Protein AF-A0AA40CW13-F1 (afdb_monomer_lite)

Organism: NCBI:txid869390

Secondary structure (DSSP, 8-state):
-BBTPPEEE--PPEEETTEEE----TT-EEEEEEEE--SS--TT---EEEEEEESSSSEE--TTS-S-EE--EEE-B-TTSBSEEEEEEEEEEESB-SS---EEEEEEEEEBS-BSSSTTGGGSPBPP--SSSTTSSPPPTTB-SEEE-SS--S-EEE--TT--EEE-TTSS------------PPP--------------------------------------------PPPP---PPPP-----------PPP----------SGGG--GGGTT-EEEETTTEEEEEETTEE--EEPPTTEEEETTEEEE-TTHHHHHHHHHHHHTT----PPPP-------

Sequence (345 aa):
MTVGEDQPLVFYPQVDEDGFKEPAVHGGGTCQLSITLDVPPTSQSTFKVIKTMEGGCPGTGDAEGHNVYIKNFTYQIPEVVPDGKSVLVWTWFPVYSNAPEMYMNCAPIEVSGGAQDTTAFDKLPDMLVANYDESSCNRTYPGGKILEVPNPGDVVEINTGDFVLEAATECGQMASGGAATVGLASAESSTSQPLVTSTPVVVAGEPVAAGGGFIETAATLSEAVAEASSTTFATTTVAPPQSSGNAVAAANQASTPANATPTNGSDNSQCTGSNNGQLVCNGTTH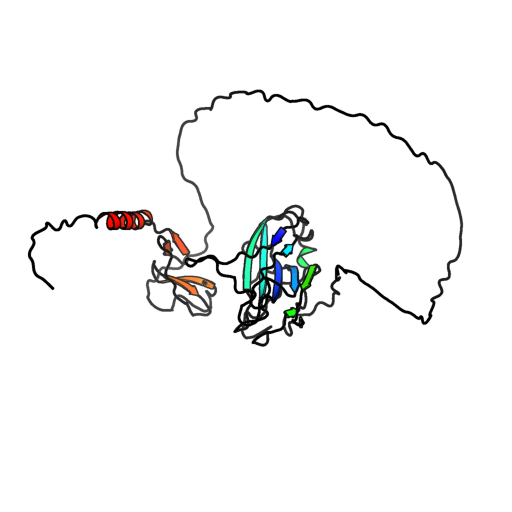FGICNWGKVVWQSVADGTICENGTIKAANNARAVAEVKVKRAHGHAHRRLSPVGRQFYA

Foldseek 3Di:
DEAPDKDKDFDDFDQDPVGTDQDQCQQPAKKFKWKWADVVDDPPTWTFTQAIEFGQVQHGDDNVRPPTDGDMDIGGDHQLDDFFKIKIKMKGFHQFDPAQDIDMDIDIDGYDNHDNDNPSVVPGDTDFDASPDPPFQGDDPRGQAHEDELRRGQHYHYDGDPHHYDYSPRGDDRDPDDHDDPDDDDDDDDDDDDDDDDDDDDDDDDDDDDDDDDDDDDDDDDDDDDDDDDDDDDDDDDDDDDDDDDDDDDDDDDDDDDDDDDDDDPDLVVAAQVQAQFWDFPFFFWIFGRHHSDTDIDGQDQQWTDDPRDIDGDPCSVVVVVVVVVVVVPPDDDDDDDDDDDDDD

pLDDT: mean 70.47, std 26.29, range [27.67, 98.75]

Radius of gyration: 32.98 Å; chains: 1; bounding box: 125×66×83 Å

Structure (mmCIF, N/CA/C/O backbone):
data_AF-A0AA40CW13-F1
#
_entry.id   AF-A0AA40CW13-F1
#
loop_
_atom_site.group_PDB
_atom_site.id
_atom_site.type_symbol
_atom_site.label_atom_id
_atom_site.label_alt_id
_atom_site.label_comp_id
_atom_site.label_asym_id
_atom_site.label_entity_id
_atom_site.label_seq_id
_atom_site.pdbx_PDB_ins_code
_atom_site.Cartn_x
_atom_site.Cartn_y
_atom_site.Cartn_z
_atom_site.occupancy
_atom_site.B_iso_or_equiv
_atom_site.auth_seq_id
_atom_site.auth_comp_id
_atom_site.auth_asym_id
_atom_site.auth_atom_id
_atom_site.pdbx_PDB_model_num
ATOM 1 N N . MET A 1 1 ? -8.427 11.934 9.857 1.00 93.94 1 MET A N 1
ATOM 2 C CA . MET A 1 1 ? -8.855 11.725 8.464 1.00 93.94 1 MET A CA 1
ATOM 3 C C . MET A 1 1 ? -10.351 11.507 8.490 1.00 93.94 1 MET A C 1
ATOM 5 O O . MET A 1 1 ? -10.803 10.612 9.197 1.00 93.94 1 MET A O 1
ATOM 9 N N . THR A 1 2 ? -11.104 12.354 7.795 1.00 97.31 2 THR A N 1
ATOM 10 C CA . THR A 1 2 ? -12.566 12.255 7.742 1.00 97.31 2 THR A CA 1
ATOM 11 C C . THR A 1 2 ? -12.970 11.234 6.688 1.00 97.31 2 THR A C 1
ATOM 13 O O . THR A 1 2 ? -12.400 11.204 5.597 1.00 97.31 2 THR A O 1
ATOM 16 N N . VAL A 1 3 ? -13.948 10.392 7.006 1.00 97.81 3 VAL A N 1
ATOM 17 C CA . VAL A 1 3 ? -14.541 9.467 6.036 1.00 97.81 3 VAL A CA 1
ATOM 18 C C . VAL A 1 3 ? -15.134 10.226 4.847 1.00 97.81 3 VAL A C 1
ATOM 20 O O . VAL A 1 3 ? -15.755 11.274 5.018 1.00 97.81 3 VAL A O 1
ATOM 23 N N . GLY A 1 4 ? -14.915 9.698 3.640 1.00 95.50 4 GLY A N 1
ATOM 24 C CA . GLY A 1 4 ? -15.412 10.274 2.383 1.00 95.50 4 GLY A CA 1
ATOM 25 C C . GLY A 1 4 ? -14.705 11.553 1.912 1.00 95.50 4 GLY A C 1
ATOM 26 O O . GLY A 1 4 ? -15.016 12.061 0.837 1.00 95.50 4 GLY A O 1
ATOM 27 N N . GLU A 1 5 ? -13.752 12.088 2.679 1.00 97.69 5 GLU A N 1
ATOM 28 C CA . GLU A 1 5 ? -12.973 13.262 2.283 1.00 97.69 5 GLU A CA 1
ATOM 29 C C . GLU A 1 5 ? -11.767 12.853 1.430 1.00 97.69 5 GLU A C 1
ATOM 31 O O . GLU A 1 5 ? -10.985 11.985 1.831 1.00 97.69 5 GLU A O 1
ATOM 36 N N . ASP A 1 6 ? -11.577 13.513 0.284 1.00 97.38 6 ASP A N 1
ATOM 37 C CA . ASP A 1 6 ? -10.417 13.289 -0.581 1.00 97.38 6 ASP A CA 1
ATOM 38 C C . ASP A 1 6 ? -9.111 13.637 0.141 1.00 97.38 6 ASP A C 1
ATOM 40 O O . ASP A 1 6 ? -8.839 14.786 0.489 1.00 97.38 6 ASP A O 1
ATOM 44 N N . GLN A 1 7 ? -8.271 12.624 0.328 1.00 96.75 7 GLN A N 1
ATOM 45 C CA . GLN A 1 7 ? -6.928 12.742 0.868 1.00 96.75 7 GLN A CA 1
ATOM 46 C C . GLN A 1 7 ? -5.902 12.670 -0.270 1.00 96.75 7 GLN A C 1
ATOM 48 O O . GLN A 1 7 ? -5.994 11.793 -1.137 1.00 96.75 7 GLN A O 1
ATOM 53 N N . PRO A 1 8 ? -4.890 13.552 -0.280 1.00 95.75 8 PRO A N 1
ATOM 54 C CA . PRO A 1 8 ? -3.817 13.477 -1.256 1.00 95.75 8 PRO A CA 1
ATOM 55 C C . PRO A 1 8 ? -2.814 12.376 -0.872 1.00 95.75 8 PRO A C 1
ATOM 57 O O . PRO A 1 8 ? -2.351 12.300 0.266 1.00 95.75 8 PRO A O 1
ATOM 60 N N . LEU A 1 9 ? -2.432 11.545 -1.842 1.00 94.31 9 LEU A N 1
ATOM 61 C CA . LEU A 1 9 ? -1.280 10.648 -1.776 1.00 94.31 9 LEU A CA 1
ATOM 62 C C . LEU A 1 9 ? -0.194 11.221 -2.690 1.00 94.31 9 LEU A C 1
ATOM 64 O O . LEU A 1 9 ? -0.277 11.135 -3.917 1.00 94.31 9 LEU A O 1
ATOM 68 N N . VAL A 1 10 ? 0.791 11.863 -2.067 1.00 91.00 10 VAL A N 1
ATOM 69 C CA . VAL A 1 10 ? 1.853 12.614 -2.744 1.00 91.00 10 VAL A CA 1
ATOM 70 C C . VAL A 1 10 ? 3.181 11.926 -2.500 1.00 91.00 10 VAL A C 1
ATOM 72 O O . VAL A 1 10 ? 3.520 11.602 -1.362 1.00 91.00 10 VAL A O 1
ATOM 75 N N . PHE A 1 11 ? 3.950 11.758 -3.569 1.00 87.31 11 PHE A N 1
ATOM 76 C CA . PHE A 1 11 ? 5.303 11.228 -3.508 1.00 87.31 11 PHE A CA 1
ATOM 77 C C . PHE A 1 11 ? 6.285 12.376 -3.723 1.00 87.31 11 PHE A C 1
ATOM 79 O O . PHE A 1 11 ? 6.261 13.056 -4.749 1.00 87.31 11 PHE A O 1
ATOM 86 N N . TYR A 1 12 ? 7.121 12.634 -2.721 1.00 79.44 12 TYR A N 1
ATOM 87 C CA . TYR A 1 12 ? 8.093 13.718 -2.780 1.00 79.44 12 TYR A CA 1
ATOM 88 C C . TYR A 1 12 ? 9.400 13.243 -3.425 1.00 79.44 12 TYR A C 1
ATOM 90 O O . TYR A 1 12 ? 9.818 12.106 -3.187 1.00 79.44 12 TYR A O 1
ATOM 98 N N . PRO A 1 13 ? 10.076 14.102 -4.208 1.00 72.06 13 PRO A N 1
ATOM 99 C CA . PRO A 1 13 ? 11.432 13.821 -4.655 1.00 72.06 13 PRO A CA 1
ATOM 100 C C . PRO A 1 13 ? 12.369 13.702 -3.450 1.00 72.06 13 PRO A C 1
ATOM 102 O O . PRO A 1 13 ? 12.173 14.363 -2.424 1.00 72.06 13 PRO A O 1
ATOM 105 N N . GLN A 1 14 ? 13.396 12.865 -3.577 1.00 68.31 14 GLN A N 1
ATOM 106 C CA . GLN A 1 14 ? 14.407 12.749 -2.534 1.00 68.31 14 GLN A CA 1
ATOM 107 C C . GLN A 1 14 ? 15.311 13.985 -2.573 1.00 68.31 14 GLN A C 1
ATOM 109 O O . GLN A 1 14 ? 15.676 14.462 -3.647 1.00 68.31 14 GLN A O 1
ATOM 114 N N . VAL A 1 15 ? 15.654 14.523 -1.404 1.00 69.75 15 VAL A N 1
ATOM 115 C CA . VAL A 1 15 ? 16.606 15.633 -1.270 1.00 69.75 15 VAL A CA 1
ATOM 116 C C . VAL A 1 15 ? 17.800 15.120 -0.485 1.00 69.75 15 VAL A C 1
ATOM 118 O O . VAL A 1 15 ? 17.633 14.671 0.649 1.00 69.75 15 VAL A O 1
ATOM 121 N N . ASP A 1 16 ? 18.987 15.185 -1.076 1.00 72.12 16 ASP A N 1
ATOM 122 C CA . ASP A 1 16 ? 20.246 14.889 -0.397 1.00 72.12 16 ASP A CA 1
ATOM 123 C C . ASP A 1 16 ? 21.210 16.085 -0.450 1.00 72.12 16 ASP A C 1
ATOM 125 O O . ASP A 1 16 ? 20.840 17.183 -0.876 1.00 72.12 16 ASP A O 1
ATOM 129 N N . GLU A 1 17 ? 22.433 15.903 0.059 1.00 78.50 17 GLU A N 1
ATOM 130 C CA . GLU A 1 17 ? 23.449 16.965 0.109 1.00 78.50 17 GLU A CA 1
ATOM 131 C C . GLU A 1 17 ? 23.819 17.505 -1.287 1.00 78.50 17 GLU A C 1
ATOM 133 O O . GLU A 1 17 ? 24.284 18.642 -1.389 1.00 78.50 17 GLU A O 1
ATOM 138 N N . ASP A 1 18 ? 23.552 16.734 -2.349 1.00 80.44 18 ASP A N 1
ATOM 139 C CA . ASP A 1 18 ? 23.819 17.094 -3.742 1.00 80.44 18 ASP A CA 1
ATOM 140 C C . ASP A 1 18 ? 22.599 17.736 -4.442 1.00 80.44 18 ASP A C 1
ATOM 142 O O . ASP A 1 18 ? 22.718 18.219 -5.572 1.00 80.44 18 ASP A O 1
ATOM 146 N N . GLY A 1 19 ? 21.435 17.794 -3.781 1.00 75.75 19 GLY A N 1
ATOM 147 C CA . GLY A 1 19 ? 20.223 18.464 -4.262 1.00 75.75 19 GLY A CA 1
ATOM 148 C C . GLY A 1 19 ? 19.015 17.539 -4.434 1.00 75.75 19 GLY A C 1
ATOM 149 O O . GLY A 1 19 ? 18.872 16.522 -3.760 1.00 75.75 19 GLY A O 1
ATOM 150 N N . PHE A 1 20 ? 18.084 17.932 -5.311 1.00 70.56 20 PHE A N 1
ATOM 151 C CA . PHE A 1 20 ? 16.921 17.108 -5.648 1.00 70.56 20 PHE A CA 1
ATOM 152 C C . PHE A 1 20 ? 17.352 15.939 -6.533 1.00 70.56 20 PHE A C 1
ATOM 154 O O . PHE A 1 20 ? 17.865 16.153 -7.632 1.00 70.56 20 PHE A O 1
ATOM 161 N N . LYS A 1 21 ? 17.080 14.715 -6.084 1.00 71.62 21 LYS A N 1
ATOM 162 C CA . LYS A 1 21 ? 17.153 13.513 -6.908 1.00 71.62 21 LYS A CA 1
ATOM 163 C C . LYS A 1 21 ? 15.750 13.066 -7.282 1.00 71.62 21 LYS A C 1
ATOM 165 O O . LYS A 1 21 ? 14.853 12.983 -6.435 1.00 71.62 21 LYS A O 1
ATOM 170 N N . GLU A 1 22 ? 15.570 12.783 -8.569 1.00 69.81 22 GLU A N 1
ATOM 171 C CA . GLU A 1 22 ? 14.373 12.098 -9.043 1.00 69.81 22 GLU A CA 1
ATOM 172 C C . GLU A 1 22 ? 14.271 10.759 -8.301 1.00 69.81 22 GLU A C 1
ATOM 174 O O . GLU A 1 22 ? 15.267 10.035 -8.201 1.00 69.81 22 GLU A O 1
ATOM 179 N N . PRO A 1 23 ? 13.116 10.442 -7.696 1.00 79.69 23 PRO A N 1
ATOM 180 C CA . PRO A 1 23 ? 12.984 9.196 -6.968 1.00 79.69 23 PRO A CA 1
ATOM 181 C C . PRO A 1 23 ? 12.982 8.036 -7.970 1.00 79.69 23 PRO A C 1
ATOM 183 O O . PRO A 1 23 ? 12.441 8.142 -9.071 1.00 79.69 23 PRO A O 1
ATOM 186 N N . ALA A 1 24 ? 13.566 6.905 -7.582 1.00 87.00 24 ALA A N 1
ATOM 187 C CA . ALA A 1 24 ? 13.513 5.699 -8.395 1.00 87.00 24 ALA A CA 1
ATOM 188 C C . ALA A 1 24 ? 12.081 5.147 -8.379 1.00 87.00 24 ALA A C 1
ATOM 190 O O . ALA A 1 24 ? 11.639 4.569 -7.389 1.00 87.00 24 ALA A O 1
ATOM 191 N N . VAL A 1 25 ? 11.339 5.356 -9.469 1.00 91.94 25 VAL A N 1
ATOM 192 C CA . VAL A 1 25 ? 9.953 4.873 -9.603 1.00 91.94 25 VAL A CA 1
ATOM 193 C C . VAL A 1 25 ? 9.854 3.489 -10.219 1.00 91.94 25 VAL A C 1
ATOM 195 O O . VAL A 1 25 ? 8.752 2.969 -10.289 1.00 91.94 25 VAL A O 1
ATOM 198 N N . HIS A 1 26 ? 10.958 2.894 -10.680 1.00 92.75 26 HIS A N 1
ATOM 199 C CA . HIS A 1 26 ? 11.007 1.489 -11.101 1.00 92.75 26 HIS A CA 1
ATOM 200 C C . HIS A 1 26 ? 9.923 1.080 -12.126 1.00 92.75 26 HIS A C 1
ATOM 202 O O . HIS A 1 26 ? 9.326 0.005 -12.039 1.00 92.75 26 HIS A O 1
ATOM 208 N N . GLY A 1 27 ? 9.645 1.952 -13.103 1.00 92.56 27 GLY A N 1
ATOM 209 C CA . GLY A 1 27 ? 8.579 1.749 -14.096 1.00 92.56 27 GLY A CA 1
ATOM 210 C C . GLY A 1 27 ? 7.155 1.897 -13.551 1.00 92.56 27 GLY A C 1
ATOM 211 O O . GLY A 1 27 ? 6.189 1.589 -14.244 1.00 92.56 27 GLY A O 1
ATOM 212 N N . GLY A 1 28 ? 7.015 2.369 -12.316 1.00 94.38 28 GLY A N 1
ATOM 213 C CA . GLY A 1 28 ? 5.776 2.366 -11.558 1.00 94.38 28 GLY A CA 1
ATOM 214 C C . GLY A 1 28 ? 5.508 0.998 -10.961 1.00 94.38 28 GLY A C 1
ATOM 215 O O . GLY A 1 28 ? 6.391 0.366 -10.383 1.00 94.38 28 GLY A O 1
ATOM 216 N N . GLY A 1 29 ? 4.274 0.533 -11.111 1.00 94.62 29 GLY A N 1
ATOM 217 C CA . GLY A 1 29 ? 3.838 -0.766 -10.626 1.00 94.62 29 GLY A CA 1
ATOM 218 C C . GLY A 1 29 ? 2.524 -0.669 -9.889 1.00 94.62 29 GLY A C 1
ATOM 219 O O . GLY A 1 29 ? 1.706 0.214 -10.163 1.00 94.62 29 GLY A O 1
ATOM 220 N N . THR A 1 30 ? 2.329 -1.607 -8.976 1.00 95.88 30 THR A N 1
ATOM 221 C CA . THR A 1 30 ? 1.072 -1.765 -8.258 1.00 95.88 30 THR A CA 1
ATOM 222 C C . THR A 1 30 ? 1.227 -1.295 -6.831 1.00 95.88 30 THR A C 1
ATOM 224 O O . THR A 1 30 ? 2.147 -1.727 -6.142 1.00 95.88 30 THR A O 1
ATOM 227 N N . CYS A 1 31 ? 0.319 -0.443 -6.373 1.00 98.00 31 CYS A N 1
ATOM 228 C CA . CYS A 1 31 ? 0.257 -0.025 -4.982 1.00 98.00 31 CYS A CA 1
ATOM 229 C C . CYS A 1 31 ? -1.059 -0.457 -4.341 1.00 98.00 31 CYS A C 1
ATOM 231 O O . CYS A 1 31 ? -2.104 -0.422 -4.992 1.00 98.00 31 CYS A O 1
ATOM 233 N N . GLN A 1 32 ? -1.029 -0.765 -3.046 1.00 98.19 32 GLN A N 1
ATOM 234 C CA . GLN A 1 32 ? -2.242 -0.877 -2.239 1.00 98.19 32 GLN A CA 1
ATOM 235 C C . GLN A 1 32 ? -2.204 0.109 -1.080 1.00 98.19 32 GLN A C 1
ATOM 237 O O . GLN A 1 32 ? -1.171 0.313 -0.442 1.00 98.19 32 GLN A O 1
ATOM 242 N N . LEU A 1 33 ? -3.359 0.706 -0.806 1.00 98.75 33 LEU A N 1
ATOM 243 C CA . LEU A 1 33 ? -3.641 1.363 0.456 1.00 98.75 33 LEU A CA 1
ATOM 244 C C . LEU A 1 33 ? -4.489 0.422 1.296 1.00 98.75 33 LEU A C 1
ATOM 246 O O . LEU A 1 33 ? -5.549 -0.026 0.853 1.00 98.75 33 LEU A O 1
ATOM 250 N N . SER A 1 34 ? -4.020 0.150 2.506 1.00 98.75 34 SER A N 1
ATOM 251 C CA . SER A 1 34 ? -4.683 -0.737 3.456 1.00 98.75 34 SER A CA 1
ATOM 252 C C . SER A 1 34 ? -4.752 -0.103 4.838 1.00 98.75 34 SER A C 1
ATOM 254 O O . SER A 1 34 ? -3.973 0.790 5.158 1.00 98.75 34 SER A O 1
ATOM 256 N N . ILE A 1 35 ? -5.671 -0.570 5.676 1.00 98.75 35 ILE A N 1
ATOM 257 C CA . ILE A 1 35 ? -5.808 -0.126 7.064 1.00 98.75 35 ILE A CA 1
ATOM 258 C C . ILE A 1 35 ? -5.697 -1.322 8.000 1.00 98.75 35 ILE A C 1
ATOM 260 O O . ILE A 1 35 ? -6.219 -2.396 7.714 1.00 98.75 35 ILE A O 1
ATOM 264 N N . THR A 1 36 ? -5.057 -1.129 9.147 1.00 98.62 36 THR A N 1
ATOM 265 C CA . THR A 1 36 ? -5.192 -2.032 10.293 1.00 98.62 36 THR A CA 1
ATOM 266 C C . THR A 1 36 ? -5.677 -1.270 11.518 1.00 98.62 36 THR A C 1
ATOM 268 O O . THR A 1 36 ? -5.339 -0.099 11.714 1.00 98.62 36 THR A O 1
ATOM 271 N N . LEU A 1 37 ? -6.494 -1.937 12.333 1.00 98.25 37 LEU A N 1
ATOM 272 C CA . LEU A 1 37 ? -6.980 -1.409 13.610 1.00 98.25 37 LEU A CA 1
ATOM 273 C C . LEU A 1 37 ? -6.006 -1.706 14.760 1.00 98.25 37 LEU A C 1
ATOM 275 O O . LEU A 1 37 ? -6.174 -1.180 15.859 1.00 98.25 37 LEU A O 1
ATOM 279 N N . ASP A 1 38 ? -4.966 -2.507 14.509 1.00 97.25 38 ASP A N 1
ATOM 280 C CA . ASP A 1 38 ? -3.921 -2.785 15.485 1.00 97.25 38 ASP A CA 1
ATOM 281 C C . ASP A 1 38 ? -2.971 -1.590 15.602 1.00 97.25 38 ASP A C 1
ATOM 283 O O . ASP A 1 38 ? -2.257 -1.225 14.664 1.00 97.25 38 ASP A O 1
ATOM 287 N N . VAL A 1 39 ? -2.946 -0.977 16.785 1.00 96.06 39 VAL A N 1
ATOM 288 C CA . VAL A 1 39 ? -2.107 0.189 17.079 1.00 96.06 39 VAL A CA 1
ATOM 289 C C . VAL A 1 39 ? -1.255 -0.097 18.325 1.00 96.06 39 VAL A C 1
ATOM 291 O O . VAL A 1 39 ? -1.783 -0.047 19.439 1.00 96.06 39 VAL A O 1
ATOM 294 N N . PRO A 1 40 ? 0.065 -0.347 18.190 1.00 95.44 40 PRO A N 1
ATOM 295 C CA . PRO A 1 40 ? 0.839 -0.442 16.945 1.00 95.44 40 PRO A CA 1
ATOM 296 C C . PRO A 1 40 ? 0.635 -1.780 16.200 1.00 95.44 40 PRO A C 1
ATOM 298 O O . PRO A 1 40 ? 0.312 -2.783 16.840 1.00 95.44 40 PRO A O 1
ATOM 301 N N . PRO A 1 41 ? 0.890 -1.826 14.878 1.00 95.56 41 PRO A N 1
ATOM 302 C CA . PRO A 1 41 ? 0.795 -3.053 14.096 1.00 95.56 41 PRO A CA 1
ATOM 303 C C . PRO A 1 41 ? 1.935 -4.025 14.418 1.00 95.56 41 PRO A C 1
ATOM 305 O O . PRO A 1 41 ? 3.031 -3.626 14.820 1.00 95.56 41 PRO A O 1
ATOM 308 N N . THR A 1 42 ? 1.685 -5.312 14.188 1.00 93.25 42 THR A N 1
ATOM 309 C CA . THR A 1 42 ? 2.646 -6.413 14.356 1.00 93.25 42 THR A CA 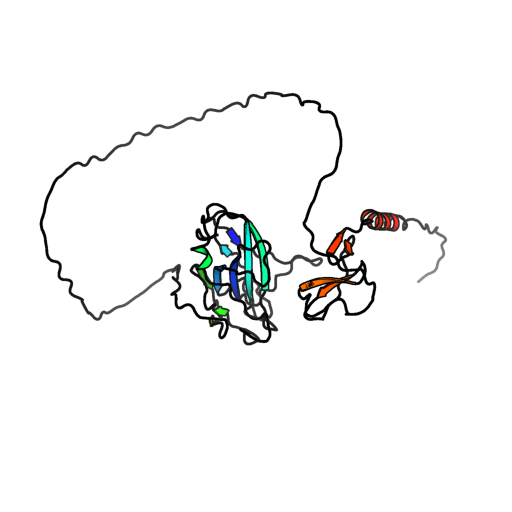1
ATOM 310 C C . THR A 1 42 ? 2.688 -7.294 13.105 1.00 93.25 42 THR A C 1
ATOM 312 O O . THR A 1 42 ? 1.884 -7.122 12.193 1.00 93.25 42 THR A O 1
ATOM 315 N N . SER A 1 43 ? 3.576 -8.293 13.067 1.00 88.25 43 SER A N 1
ATOM 316 C CA . SER A 1 43 ? 3.590 -9.297 11.988 1.00 88.25 43 SER A CA 1
ATOM 317 C C . SER A 1 43 ? 2.320 -10.155 11.921 1.00 88.25 43 SER A C 1
ATOM 319 O O . SER A 1 43 ? 2.099 -10.824 10.921 1.00 88.25 43 SER A O 1
ATOM 321 N N . GLN A 1 44 ? 1.502 -10.158 12.980 1.00 90.31 44 GLN A N 1
ATOM 322 C CA . GLN A 1 44 ? 0.234 -10.889 13.042 1.00 90.31 44 GLN A CA 1
ATOM 323 C C . GLN A 1 44 ? -0.972 -10.006 12.708 1.00 90.31 44 GLN A C 1
ATOM 325 O O . GLN A 1 44 ? -2.101 -10.497 12.702 1.00 90.31 44 GLN A O 1
ATOM 330 N N . SER A 1 45 ? -0.749 -8.710 12.485 1.00 95.31 45 SER A N 1
ATOM 331 C CA . SER A 1 45 ? -1.822 -7.773 12.190 1.00 95.31 45 SER A CA 1
ATOM 332 C C . SER A 1 45 ? -2.443 -8.066 10.837 1.00 95.31 45 SER A C 1
ATOM 334 O O . SER A 1 45 ? -1.757 -8.390 9.870 1.00 95.31 45 SER A O 1
ATOM 336 N N . THR A 1 46 ? -3.762 -7.925 10.774 1.00 95.19 46 THR A N 1
ATOM 337 C CA . THR A 1 46 ? -4.495 -8.001 9.511 1.00 95.19 46 THR A CA 1
ATOM 338 C C . THR A 1 46 ? -4.613 -6.602 8.926 1.00 95.19 46 THR A C 1
ATOM 340 O O . THR A 1 46 ? -4.969 -5.653 9.630 1.00 95.19 46 THR A O 1
ATOM 343 N N . PHE A 1 47 ? -4.309 -6.480 7.637 1.00 97.94 47 PHE A N 1
ATOM 344 C CA . PHE A 1 47 ? -4.380 -5.231 6.888 1.00 97.94 47 PHE A CA 1
ATOM 345 C C . PHE A 1 47 ? -5.465 -5.369 5.831 1.00 97.94 47 PHE A C 1
ATOM 347 O O . PHE A 1 47 ? -5.425 -6.299 5.033 1.00 97.94 47 PHE A O 1
ATOM 354 N N . LYS A 1 48 ? -6.432 -4.457 5.840 1.00 98.44 48 LYS A N 1
ATOM 355 C CA . LYS A 1 48 ? -7.613 -4.483 4.981 1.00 98.44 48 LYS A CA 1
ATOM 356 C C . LYS A 1 48 ? -7.497 -3.468 3.857 1.00 98.44 48 LYS A C 1
ATOM 358 O O . LYS A 1 48 ? -7.295 -2.287 4.132 1.00 98.44 48 LYS A O 1
ATOM 363 N N . VAL A 1 49 ? -7.626 -3.918 2.613 1.00 98.62 49 VAL A N 1
ATOM 364 C CA . VAL A 1 49 ? -7.462 -3.086 1.413 1.00 98.62 49 VAL A CA 1
ATOM 365 C C . VAL A 1 49 ? -8.607 -2.082 1.298 1.00 98.62 49 VAL A C 1
ATOM 367 O O . VAL A 1 49 ? -9.776 -2.461 1.340 1.00 98.62 49 VAL A O 1
ATOM 370 N N . ILE A 1 50 ? -8.266 -0.806 1.104 1.00 98.50 50 ILE A N 1
ATOM 371 C CA . ILE A 1 50 ? -9.228 0.279 0.846 1.00 98.50 50 ILE A CA 1
ATOM 372 C C . ILE A 1 50 ? -9.098 0.881 -0.558 1.00 98.50 50 ILE A C 1
ATOM 374 O O . ILE A 1 50 ? -10.056 1.470 -1.050 1.00 98.50 50 ILE A O 1
ATOM 378 N N . LYS A 1 51 ? -7.932 0.755 -1.206 1.00 98.56 51 LYS A N 1
ATOM 379 C CA . LYS A 1 51 ? -7.710 1.165 -2.600 1.00 98.56 51 LYS A CA 1
ATOM 380 C C . LYS A 1 51 ? -6.554 0.378 -3.209 1.00 98.56 51 LYS A C 1
ATOM 382 O O . LYS A 1 51 ? -5.502 0.258 -2.583 1.00 98.56 51 LYS A O 1
ATOM 387 N N . THR A 1 52 ? -6.716 -0.065 -4.450 1.00 98.56 52 THR A N 1
ATOM 388 C CA . THR A 1 52 ? -5.644 -0.660 -5.259 1.00 98.56 52 THR A CA 1
ATOM 389 C C . THR A 1 52 ? -5.382 0.206 -6.492 1.00 98.56 52 THR A C 1
ATOM 391 O O . THR A 1 52 ? -6.310 0.697 -7.131 1.00 98.56 52 THR A O 1
ATOM 394 N N . MET A 1 53 ? -4.108 0.434 -6.808 1.00 98.25 53 MET A N 1
ATOM 395 C CA . MET A 1 53 ? -3.649 1.155 -7.996 1.00 98.25 53 MET A CA 1
ATOM 396 C C . MET A 1 53 ? -2.790 0.204 -8.821 1.00 98.25 53 MET A C 1
ATOM 398 O O . MET A 1 53 ? -1.646 -0.047 -8.454 1.00 98.25 53 MET A O 1
ATOM 402 N N . GLU A 1 54 ? -3.334 -0.340 -9.903 1.00 96.88 54 GLU A N 1
ATOM 403 C CA . GLU A 1 54 ? -2.642 -1.278 -10.788 1.00 96.88 54 GLU A CA 1
ATOM 404 C C . GLU A 1 54 ? -2.008 -0.510 -11.949 1.00 96.88 54 GLU A C 1
ATOM 406 O O . GLU A 1 54 ? -2.625 -0.253 -12.988 1.00 96.88 54 GLU A O 1
ATOM 411 N N . GLY A 1 55 ? -0.753 -0.114 -11.744 1.00 95.62 55 GLY A N 1
ATOM 412 C CA . GLY A 1 55 ? 0.041 0.627 -12.713 1.00 95.62 55 GLY A CA 1
ATOM 413 C C . GLY A 1 55 ? 0.163 2.122 -12.416 1.00 95.62 55 GLY A C 1
ATOM 414 O O . GLY A 1 55 ? -0.681 2.748 -11.770 1.00 95.62 55 GLY A O 1
ATOM 415 N N . GLY A 1 56 ? 1.274 2.703 -12.876 1.00 94.56 56 GLY A N 1
ATOM 416 C CA . GLY A 1 56 ? 1.579 4.130 -12.739 1.00 94.56 56 GLY A CA 1
ATOM 417 C C . GLY A 1 56 ? 1.821 4.630 -11.310 1.00 94.56 56 GLY A C 1
ATOM 418 O O . GLY A 1 56 ? 1.992 5.834 -11.130 1.00 94.56 56 GLY A O 1
ATOM 419 N N . CYS A 1 57 ? 1.820 3.754 -10.298 1.00 96.56 57 CYS A N 1
ATOM 420 C CA . CYS A 1 57 ? 2.148 4.097 -8.914 1.00 96.56 57 CYS A CA 1
ATOM 421 C C . CYS A 1 57 ? 3.568 3.624 -8.554 1.00 96.56 57 CYS A C 1
ATOM 423 O O . CYS A 1 57 ? 3.902 2.479 -8.856 1.00 96.56 57 CYS A O 1
ATOM 425 N N . PRO A 1 58 ? 4.411 4.461 -7.913 1.00 94.56 58 PRO A N 1
ATOM 426 C CA . PRO A 1 58 ? 4.195 5.871 -7.534 1.00 94.56 58 PRO A CA 1
ATOM 427 C C . PRO A 1 58 ? 4.389 6.869 -8.695 1.00 94.56 58 PRO A C 1
ATOM 429 O O . PRO A 1 58 ? 4.227 8.079 -8.538 1.00 94.56 58 PRO A O 1
ATOM 432 N N . GLY A 1 59 ? 4.762 6.373 -9.868 1.00 93.75 59 GLY A N 1
ATOM 433 C CA . GLY A 1 59 ? 4.995 7.166 -11.064 1.00 93.75 59 GLY A CA 1
ATOM 434 C C . GLY A 1 59 ? 5.283 6.270 -12.259 1.00 93.75 59 GLY A C 1
ATOM 435 O O . GLY A 1 59 ? 4.985 5.080 -12.230 1.00 93.75 59 GLY A O 1
ATOM 436 N N . THR A 1 60 ? 5.884 6.829 -13.301 1.00 92.19 60 THR A N 1
ATOM 437 C CA . THR A 1 60 ? 6.327 6.099 -14.497 1.00 92.19 60 THR A CA 1
ATOM 438 C C . THR A 1 60 ? 7.763 6.464 -14.841 1.00 92.19 60 THR A C 1
ATOM 440 O O . THR A 1 60 ? 8.184 7.589 -14.592 1.00 92.19 60 THR A O 1
ATOM 443 N N . GLY A 1 61 ? 8.496 5.530 -15.436 1.00 90.69 61 GLY A N 1
ATOM 444 C CA . GLY A 1 61 ? 9.860 5.714 -15.933 1.00 90.69 61 GLY A CA 1
ATOM 445 C C . GLY A 1 61 ? 10.260 4.516 -16.792 1.00 90.69 61 GLY A C 1
ATOM 446 O O . GLY A 1 61 ? 9.546 3.511 -16.807 1.00 90.69 61 GLY A O 1
ATOM 447 N N . ASP A 1 62 ? 11.368 4.615 -17.518 1.00 88.00 62 ASP A N 1
ATOM 448 C CA . ASP A 1 62 ? 11.894 3.470 -18.271 1.00 88.00 62 ASP A CA 1
ATOM 449 C C . ASP A 1 62 ? 12.687 2.494 -17.380 1.00 88.00 62 ASP A C 1
ATOM 451 O O . ASP A 1 62 ? 12.859 2.709 -16.175 1.00 88.00 62 ASP A O 1
ATOM 455 N N . ALA A 1 63 ? 13.120 1.373 -17.966 1.00 85.44 63 ALA A N 1
ATOM 456 C CA . ALA A 1 63 ? 13.844 0.314 -17.260 1.00 85.44 63 ALA A CA 1
ATOM 457 C C . ALA A 1 63 ? 15.208 0.784 -16.732 1.00 85.44 63 ALA A C 1
ATOM 459 O O . ALA A 1 63 ? 15.715 0.245 -15.748 1.00 85.44 63 ALA A O 1
ATOM 460 N N . GLU A 1 64 ? 15.790 1.795 -17.374 1.00 86.38 64 GLU A N 1
ATOM 461 C CA . GLU A 1 64 ? 17.054 2.413 -16.995 1.00 86.38 64 GLU A CA 1
ATOM 462 C C . GLU A 1 64 ? 16.883 3.520 -15.940 1.00 86.38 64 GLU A C 1
ATOM 464 O O . GLU A 1 64 ? 17.876 4.016 -15.407 1.00 86.38 64 GLU A O 1
ATOM 469 N N . GLY A 1 65 ? 15.641 3.880 -15.597 1.00 84.88 65 GLY A N 1
ATOM 470 C CA . GLY A 1 65 ? 15.325 4.904 -14.606 1.00 84.88 65 GLY A CA 1
ATOM 471 C C . GLY A 1 65 ? 15.354 6.333 -15.150 1.00 84.88 65 GLY A C 1
ATOM 472 O O . GLY A 1 65 ? 15.489 7.268 -14.364 1.00 84.88 65 GLY A O 1
ATOM 473 N N . HIS A 1 66 ? 15.229 6.528 -16.463 1.00 86.25 66 HIS A N 1
ATOM 474 C CA . HIS A 1 66 ? 15.024 7.843 -17.065 1.00 86.25 66 HIS A CA 1
ATOM 475 C C . HIS A 1 66 ? 13.535 8.151 -17.278 1.00 86.25 66 HIS A C 1
ATOM 477 O O . HIS A 1 66 ? 12.650 7.310 -17.089 1.00 86.25 66 HIS A O 1
ATOM 483 N N . ASN A 1 67 ? 13.266 9.391 -17.706 1.00 88.38 67 ASN A N 1
ATOM 484 C CA . ASN A 1 67 ? 11.925 9.897 -18.017 1.00 88.38 67 ASN A CA 1
ATOM 485 C C . ASN A 1 67 ? 10.951 9.753 -16.836 1.00 88.38 67 ASN A C 1
ATOM 487 O O . ASN A 1 67 ? 9.784 9.398 -17.016 1.00 88.38 67 ASN A O 1
ATOM 491 N N . VAL A 1 68 ? 11.446 10.012 -15.622 1.00 89.88 68 VAL A N 1
ATOM 492 C CA . VAL A 1 68 ? 10.679 9.840 -14.392 1.00 89.88 68 VAL A CA 1
ATOM 493 C C . VAL A 1 68 ? 9.572 10.888 -14.308 1.00 89.88 68 VAL A C 1
ATOM 495 O O . VAL A 1 68 ? 9.816 12.093 -14.284 1.00 89.88 68 VAL A O 1
ATOM 498 N N . TYR A 1 69 ? 8.334 10.418 -14.205 1.00 90.12 69 TYR A N 1
ATOM 499 C CA . TYR A 1 69 ? 7.168 11.236 -13.900 1.00 90.12 69 TYR A CA 1
ATOM 500 C C . TYR A 1 69 ? 6.514 10.736 -12.618 1.00 90.12 69 TYR A C 1
ATOM 502 O O . TYR A 1 69 ? 6.076 9.589 -12.540 1.00 90.12 69 TYR A O 1
ATOM 510 N N . ILE A 1 70 ? 6.436 11.605 -11.611 1.00 89.94 70 ILE A N 1
ATOM 511 C CA . ILE A 1 70 ? 5.796 11.285 -10.334 1.00 89.94 70 ILE A CA 1
ATOM 512 C C . ILE A 1 70 ? 4.317 11.596 -10.425 1.00 89.94 70 ILE A C 1
ATOM 514 O O . ILE A 1 70 ? 3.928 12.701 -10.809 1.00 89.94 70 ILE A O 1
ATOM 518 N N . LYS A 1 71 ? 3.491 10.625 -10.044 1.00 89.88 71 LYS A N 1
ATOM 519 C CA . LYS A 1 71 ? 2.046 10.765 -10.087 1.00 89.88 71 LYS A CA 1
ATOM 520 C C . LYS A 1 71 ? 1.510 10.979 -8.679 1.00 89.88 71 LYS A C 1
ATOM 522 O O . LYS A 1 71 ? 1.743 10.179 -7.780 1.00 89.88 71 LYS A O 1
ATOM 527 N N . ASN A 1 72 ? 0.745 12.052 -8.507 1.00 90.88 72 ASN A N 1
ATOM 528 C CA . ASN A 1 72 ? -0.068 12.232 -7.312 1.00 90.88 72 ASN A CA 1
ATOM 529 C C . ASN A 1 72 ? -1.381 11.474 -7.478 1.00 90.88 72 ASN A C 1
ATOM 531 O O . ASN A 1 72 ? -1.986 11.490 -8.552 1.00 90.88 72 ASN A O 1
ATOM 535 N N . PHE A 1 73 ? -1.831 10.858 -6.396 1.00 94.69 73 PHE A N 1
ATOM 536 C CA . PHE A 1 73 ? -3.099 10.149 -6.340 1.00 94.69 73 PHE A CA 1
ATOM 537 C C . PHE A 1 73 ? -3.994 10.775 -5.279 1.00 94.69 73 PHE A C 1
ATOM 539 O O . PHE A 1 73 ? -3.544 11.528 -4.414 1.00 94.69 73 PHE A O 1
ATOM 546 N N . THR A 1 74 ? -5.272 10.431 -5.331 1.00 96.69 74 THR A N 1
ATOM 547 C CA . THR A 1 74 ? -6.225 10.705 -4.259 1.00 96.69 74 THR A CA 1
ATOM 548 C C . THR A 1 74 ? -6.763 9.396 -3.705 1.00 96.69 74 THR A C 1
ATOM 550 O O . THR A 1 74 ? -6.811 8.375 -4.401 1.00 96.69 74 THR A O 1
ATOM 553 N N . TYR A 1 75 ? -7.148 9.405 -2.437 1.00 97.81 75 TYR A N 1
ATOM 554 C CA . TYR A 1 75 ? -7.837 8.297 -1.789 1.00 97.81 75 TYR A CA 1
ATOM 555 C C . TYR A 1 75 ? -8.822 8.835 -0.758 1.00 97.81 75 TYR A C 1
ATOM 557 O O . TYR A 1 75 ? -8.695 9.967 -0.308 1.00 97.81 75 TYR A O 1
ATOM 565 N N . GLN A 1 76 ? -9.788 8.014 -0.370 1.00 98.31 76 GLN A N 1
ATOM 566 C CA . GLN A 1 76 ? -10.719 8.327 0.707 1.00 98.31 76 GLN A CA 1
ATOM 567 C C . GLN A 1 76 ? -10.675 7.208 1.739 1.00 98.31 76 GLN A C 1
ATOM 569 O O . GLN A 1 76 ? -10.396 6.055 1.403 1.00 98.31 76 GLN A O 1
ATOM 574 N N . ILE A 1 77 ? -10.971 7.543 2.993 1.00 98.31 77 ILE A N 1
ATOM 575 C CA . ILE A 1 77 ? -11.264 6.538 4.014 1.00 98.31 77 ILE A CA 1
ATOM 576 C C . ILE A 1 77 ? -12.726 6.109 3.818 1.00 98.31 77 ILE A C 1
ATOM 578 O O . ILE A 1 77 ? -13.603 6.976 3.901 1.00 98.31 77 ILE A O 1
ATOM 582 N N . PRO A 1 78 ? -13.016 4.828 3.522 1.00 97.81 78 PRO A N 1
ATOM 583 C CA . PRO A 1 78 ? -14.386 4.390 3.285 1.00 97.81 78 PRO A CA 1
ATOM 584 C C . PRO A 1 78 ? -15.184 4.311 4.593 1.00 97.81 78 PRO A C 1
ATOM 586 O O . PRO A 1 78 ? -14.622 4.065 5.659 1.00 97.81 78 PRO A O 1
ATOM 589 N N . GLU A 1 79 ? -16.510 4.458 4.501 1.00 97.50 79 GLU A N 1
ATOM 590 C CA . GLU A 1 79 ? -17.431 4.457 5.657 1.00 97.50 79 GLU A CA 1
ATOM 591 C C . GLU A 1 79 ? -17.349 3.193 6.515 1.00 97.50 79 GLU A C 1
ATOM 593 O O . GLU A 1 79 ? -17.644 3.224 7.706 1.00 97.50 79 GLU A O 1
ATOM 598 N N . VAL A 1 80 ? -16.921 2.077 5.922 1.00 97.75 80 VAL A N 1
ATOM 599 C CA . VAL A 1 80 ? -16.771 0.800 6.626 1.00 97.75 80 VAL A CA 1
ATOM 600 C C . VAL A 1 80 ? -15.638 0.809 7.651 1.00 97.75 80 VAL A C 1
ATOM 602 O O . VAL A 1 80 ? -15.605 -0.079 8.494 1.00 97.75 80 VAL A O 1
ATOM 605 N N . VAL A 1 81 ? -14.708 1.767 7.586 1.00 98.19 81 VAL A N 1
ATOM 606 C CA . VAL A 1 81 ? -13.601 1.876 8.543 1.00 98.19 81 VAL A CA 1
ATOM 607 C C . VAL A 1 81 ? -14.139 2.434 9.859 1.00 98.19 81 VAL A C 1
ATOM 609 O O . VAL A 1 81 ? -14.780 3.485 9.837 1.00 98.19 81 VAL A O 1
ATOM 612 N N . PRO A 1 82 ? -13.891 1.776 11.003 1.00 98.25 82 PRO A N 1
ATOM 613 C CA . PRO A 1 82 ? -14.368 2.259 12.289 1.00 98.25 82 PRO A CA 1
ATOM 614 C C . PRO A 1 82 ? -13.772 3.603 12.698 1.00 98.25 82 PRO A C 1
ATOM 616 O O . PRO A 1 82 ? -12.619 3.911 12.386 1.00 98.25 82 PRO A O 1
ATOM 619 N N . ASP A 1 83 ? -14.545 4.363 13.471 1.00 98.12 83 ASP A N 1
ATOM 620 C CA . ASP A 1 83 ? -14.050 5.561 14.146 1.00 98.12 83 ASP A CA 1
ATOM 621 C C . ASP A 1 83 ? -12.905 5.246 15.123 1.00 98.12 83 ASP A C 1
ATOM 623 O O . ASP A 1 83 ? -12.921 4.246 15.845 1.00 98.12 83 ASP A O 1
ATOM 627 N N . GLY A 1 84 ? -11.931 6.157 15.200 1.00 97.69 84 GLY A N 1
ATOM 628 C CA . GLY A 1 84 ? -10.828 6.099 16.158 1.00 97.69 84 GLY A CA 1
ATOM 629 C C . GLY A 1 84 ? -9.453 5.853 15.539 1.00 97.69 84 GLY A C 1
ATOM 630 O O . GLY A 1 84 ? -9.199 6.120 14.364 1.00 97.69 84 GLY A O 1
ATOM 631 N N . LYS A 1 85 ? -8.507 5.413 16.374 1.00 98.38 85 LYS A N 1
ATOM 632 C CA . LYS A 1 85 ? -7.100 5.247 15.984 1.00 98.38 85 LYS A CA 1
ATOM 633 C C . LYS A 1 85 ? -6.910 4.003 15.125 1.00 98.38 85 LYS A C 1
ATOM 635 O O . LYS A 1 85 ? -7.373 2.927 15.486 1.00 98.38 85 LYS A O 1
ATOM 640 N N . SER A 1 86 ? -6.154 4.148 14.048 1.00 98.31 86 SER A N 1
ATOM 641 C CA . SER A 1 86 ? -5.764 3.054 13.158 1.00 98.31 86 SER A CA 1
ATOM 642 C C . SER A 1 86 ? -4.429 3.373 12.477 1.00 98.31 86 SER A C 1
ATOM 644 O O . SER A 1 86 ? -3.811 4.412 12.735 1.00 98.31 86 SER A O 1
ATOM 646 N N . VAL A 1 87 ? -3.941 2.465 11.634 1.00 98.69 87 VAL A N 1
ATOM 647 C CA . VAL A 1 87 ? -2.736 2.677 10.825 1.00 98.69 87 VAL A CA 1
ATOM 648 C C . VAL A 1 87 ? -3.073 2.514 9.351 1.00 98.69 87 VAL A C 1
ATOM 650 O O . VAL A 1 87 ? -3.552 1.459 8.939 1.00 98.69 87 VAL A O 1
ATOM 653 N N . LEU A 1 88 ? -2.783 3.552 8.566 1.00 98.62 88 LEU A N 1
ATOM 654 C CA . LEU A 1 88 ? -2.781 3.506 7.108 1.00 98.62 88 LEU A CA 1
ATOM 655 C C . LEU A 1 88 ? -1.461 2.903 6.631 1.00 98.62 88 LEU A C 1
ATOM 657 O O . LEU A 1 88 ? -0.387 3.274 7.106 1.00 98.62 88 LEU A O 1
ATOM 661 N N . VAL A 1 89 ? -1.542 2.003 5.666 1.00 98.50 89 VAL A N 1
ATOM 662 C CA . VAL A 1 89 ? -0.404 1.314 5.072 1.00 98.50 89 VAL A CA 1
ATOM 663 C C . VAL A 1 89 ? -0.413 1.547 3.576 1.00 98.50 89 VAL A C 1
ATOM 665 O O . VAL A 1 89 ? -1.424 1.323 2.919 1.00 98.50 89 VAL A O 1
ATOM 668 N N . TRP A 1 90 ? 0.730 1.965 3.046 1.00 98.31 90 TRP A N 1
ATOM 669 C CA . TRP A 1 90 ? 1.018 1.958 1.621 1.00 98.31 90 TRP A CA 1
ATOM 670 C C . TRP A 1 90 ? 1.985 0.817 1.329 1.00 98.31 90 TRP A C 1
ATOM 672 O O . TRP A 1 90 ? 3.060 0.768 1.930 1.00 98.31 90 TRP A O 1
ATOM 682 N N . THR A 1 91 ? 1.614 -0.078 0.416 1.00 97.06 91 THR A N 1
ATOM 683 C CA . THR A 1 91 ? 2.524 -1.067 -0.169 1.00 97.06 91 THR A CA 1
ATOM 684 C C . THR A 1 91 ? 2.730 -0.810 -1.650 1.00 97.06 91 THR A C 1
ATOM 686 O O . THR A 1 91 ? 1.858 -0.243 -2.311 1.00 97.06 91 THR A O 1
ATOM 689 N N . TRP A 1 92 ? 3.883 -1.227 -2.171 1.00 96.12 92 TRP A N 1
ATOM 690 C CA . TRP A 1 92 ? 4.229 -1.074 -3.579 1.00 96.12 92 TRP A CA 1
ATOM 691 C C . TRP A 1 92 ? 5.048 -2.249 -4.119 1.00 96.12 92 TRP A C 1
ATOM 693 O O . TRP A 1 92 ? 6.031 -2.676 -3.512 1.00 96.12 92 TRP A O 1
ATOM 703 N N . PHE A 1 93 ? 4.633 -2.723 -5.292 1.00 93.69 93 PHE A N 1
ATOM 704 C CA . PHE A 1 93 ? 5.252 -3.773 -6.088 1.00 93.69 93 PHE A CA 1
ATOM 705 C C . PHE A 1 93 ? 5.743 -3.168 -7.413 1.00 93.69 93 PHE A C 1
ATOM 707 O O . PHE A 1 93 ? 4.914 -2.889 -8.290 1.00 93.69 93 PHE A O 1
ATOM 714 N N . PRO A 1 94 ? 7.056 -2.933 -7.576 1.00 93.31 94 PRO A N 1
ATOM 715 C CA . PRO A 1 94 ? 7.591 -2.256 -8.751 1.00 93.31 94 PRO A CA 1
ATOM 716 C C . PRO A 1 94 ? 7.426 -3.070 -10.041 1.00 93.31 94 PRO A C 1
ATOM 718 O O . PRO A 1 94 ? 7.454 -4.306 -10.023 1.00 93.31 94 PRO A O 1
ATOM 721 N N . VAL A 1 95 ? 7.317 -2.382 -11.187 1.00 92.88 95 VAL A N 1
ATOM 722 C CA . VAL A 1 95 ? 7.391 -3.043 -12.505 1.00 92.88 95 VAL A CA 1
ATOM 723 C C . VAL A 1 95 ? 8.776 -3.637 -12.715 1.00 92.88 95 VAL A C 1
ATOM 725 O O . VAL A 1 95 ? 8.855 -4.796 -13.125 1.00 92.88 95 VAL A O 1
ATOM 728 N N . TYR A 1 96 ? 9.826 -2.862 -12.435 1.00 90.25 96 TYR A N 1
ATOM 729 C CA . TYR A 1 96 ? 11.227 -3.241 -12.604 1.00 90.25 96 TYR A CA 1
ATOM 730 C C . TYR A 1 96 ? 11.939 -3.346 -11.263 1.00 90.25 96 TYR A C 1
ATOM 732 O O . TYR A 1 96 ? 12.000 -2.388 -10.503 1.00 90.25 96 TYR A O 1
ATOM 740 N N . SER A 1 97 ? 12.569 -4.477 -10.998 1.00 84.94 97 SER A N 1
ATOM 741 C CA . SER A 1 97 ? 13.433 -4.630 -9.831 1.00 84.94 97 SER A CA 1
ATOM 742 C C . SER A 1 97 ? 14.528 -5.635 -10.128 1.00 84.94 97 SER A C 1
ATOM 744 O O . SER A 1 97 ? 14.330 -6.465 -11.005 1.00 84.94 97 SER A O 1
ATOM 746 N N . ASN A 1 98 ? 15.647 -5.555 -9.399 1.00 81.69 98 ASN A N 1
ATOM 747 C CA . ASN A 1 98 ? 16.772 -6.496 -9.434 1.00 81.69 98 ASN A CA 1
ATOM 748 C C . ASN A 1 98 ? 16.538 -7.777 -8.609 1.00 81.69 98 ASN A C 1
ATOM 750 O O . ASN A 1 98 ? 17.328 -8.717 -8.691 1.00 81.69 98 ASN A O 1
ATOM 754 N N . ALA A 1 99 ? 15.462 -7.813 -7.822 1.00 82.38 99 ALA A N 1
ATOM 755 C CA . ALA A 1 99 ? 15.023 -8.943 -7.013 1.00 82.38 99 ALA A CA 1
ATOM 756 C C . ALA A 1 99 ? 13.489 -8.896 -6.853 1.00 82.38 99 ALA A C 1
ATOM 758 O O . ALA A 1 99 ? 12.858 -7.913 -7.233 1.00 82.38 99 ALA A O 1
ATOM 759 N N . PRO A 1 100 ? 12.839 -9.930 -6.305 1.00 81.19 100 PRO A N 1
ATOM 760 C CA . PRO A 1 100 ? 11.489 -9.768 -5.782 1.00 81.19 100 PRO A CA 1
ATOM 761 C C . PRO A 1 100 ? 11.499 -8.688 -4.687 1.00 81.19 100 PRO A C 1
ATOM 763 O O . PRO A 1 100 ? 12.190 -8.835 -3.682 1.00 81.19 100 PRO A O 1
ATOM 766 N N . GLU A 1 101 ? 10.747 -7.603 -4.885 1.00 86.88 101 GLU A N 1
ATOM 767 C CA . GLU A 1 101 ? 10.628 -6.508 -3.917 1.00 86.88 101 GLU A CA 1
ATOM 768 C C . GLU A 1 101 ? 9.163 -6.197 -3.583 1.00 86.88 101 GLU A C 1
ATOM 770 O O . GLU A 1 101 ? 8.272 -6.257 -4.440 1.00 86.88 101 GLU A O 1
ATOM 775 N N . MET A 1 102 ? 8.944 -5.835 -2.318 1.00 90.75 102 MET A N 1
ATOM 776 C CA . MET A 1 102 ? 7.740 -5.189 -1.805 1.00 90.75 102 MET A CA 1
ATOM 777 C C . MET A 1 102 ? 8.167 -4.059 -0.868 1.00 90.75 102 MET A C 1
ATOM 779 O O . MET A 1 102 ? 8.845 -4.287 0.134 1.00 90.75 102 MET A O 1
ATOM 783 N N . TYR A 1 103 ? 7.749 -2.836 -1.179 1.00 93.81 103 TYR A N 1
ATOM 784 C CA . TYR A 1 103 ? 7.937 -1.681 -0.306 1.00 93.81 103 TYR A CA 1
ATOM 785 C C . TYR A 1 103 ? 6.712 -1.501 0.584 1.00 93.81 103 TYR A C 1
ATOM 787 O O . TYR A 1 103 ? 5.595 -1.787 0.160 1.00 93.81 103 TYR A O 1
ATOM 795 N N . MET A 1 104 ? 6.913 -1.014 1.810 1.00 95.75 104 MET A N 1
ATOM 796 C CA . MET A 1 104 ? 5.831 -0.765 2.763 1.00 95.75 104 MET A CA 1
ATOM 797 C C . MET A 1 104 ? 6.147 0.456 3.630 1.00 95.75 104 MET A C 1
ATOM 799 O O . MET A 1 104 ? 7.213 0.530 4.244 1.00 95.75 104 MET A O 1
ATOM 803 N N . ASN A 1 105 ? 5.222 1.411 3.719 1.00 96.50 105 ASN A N 1
ATOM 804 C CA . ASN A 1 105 ? 5.255 2.488 4.712 1.00 96.50 105 ASN A CA 1
ATOM 805 C C . ASN A 1 105 ? 3.949 2.518 5.510 1.00 96.50 105 ASN A C 1
ATOM 807 O O . ASN A 1 105 ? 2.872 2.285 4.967 1.00 96.50 105 ASN A O 1
ATOM 811 N N . CYS A 1 106 ? 4.057 2.849 6.795 1.00 97.62 106 CYS A N 1
ATOM 812 C CA . CYS A 1 106 ? 2.938 2.908 7.730 1.00 97.62 106 CYS A CA 1
ATOM 813 C C . CYS A 1 106 ? 2.793 4.326 8.288 1.00 97.62 106 CYS A C 1
ATOM 815 O O . CYS A 1 106 ? 3.788 4.948 8.662 1.00 97.62 106 CYS A O 1
ATOM 817 N N . ALA A 1 107 ? 1.559 4.808 8.412 1.00 97.12 107 ALA A N 1
ATOM 818 C CA . ALA A 1 107 ? 1.232 6.098 9.001 1.00 97.12 107 ALA A CA 1
ATOM 819 C C . ALA A 1 107 ? 0.135 5.932 10.068 1.00 97.12 107 ALA A C 1
ATOM 821 O O . ALA A 1 107 ? -0.919 5.369 9.766 1.00 97.12 107 ALA A O 1
ATOM 822 N N . PRO A 1 108 ? 0.335 6.412 11.310 1.00 97.94 108 PRO A N 1
ATOM 823 C CA . PRO A 1 108 ? -0.739 6.449 12.294 1.00 97.94 108 PRO A CA 1
ATOM 824 C C . PRO A 1 108 ? -1.797 7.469 11.866 1.00 97.94 108 PRO A C 1
ATOM 826 O O . PRO A 1 108 ? -1.465 8.595 11.490 1.00 97.94 108 PRO A O 1
ATOM 829 N N . ILE A 1 109 ? -3.068 7.086 11.950 1.00 98.00 109 ILE A N 1
ATOM 830 C CA . ILE A 1 109 ? -4.204 7.937 11.600 1.00 98.00 109 ILE A CA 1
ATOM 831 C C . ILE A 1 109 ? -5.274 7.888 12.697 1.00 98.00 109 ILE A C 1
ATOM 833 O O . ILE A 1 109 ? -5.326 6.970 13.517 1.00 98.00 109 ILE A O 1
ATOM 837 N N . GLU A 1 110 ? -6.138 8.896 12.707 1.00 98.31 110 GLU A N 1
ATOM 838 C CA . GLU A 1 110 ? -7.347 8.935 13.530 1.00 98.31 110 GLU A CA 1
ATOM 839 C C . GLU A 1 110 ? -8.535 9.194 12.604 1.00 98.31 110 GLU A C 1
ATOM 841 O O . GLU A 1 110 ? -8.561 10.209 11.903 1.00 98.31 110 GLU A O 1
ATOM 846 N N . VAL A 1 111 ? -9.452 8.232 12.530 1.00 98.38 111 VAL A N 1
ATOM 847 C CA . VAL A 1 111 ? -10.625 8.228 11.650 1.00 98.38 111 VAL A CA 1
ATOM 848 C C . VAL A 1 111 ? -11.805 8.872 12.369 1.00 98.38 111 VAL A C 1
ATOM 850 O O . VAL A 1 111 ? -12.020 8.622 13.556 1.00 98.38 111 VAL A O 1
ATOM 853 N N . SER A 1 112 ? -12.551 9.704 11.642 1.00 98.12 112 SER A N 1
ATOM 854 C CA . SER A 1 112 ? -13.782 10.340 12.118 1.00 98.12 112 SER A CA 1
ATOM 855 C C . SER A 1 112 ? -14.909 10.229 11.088 1.00 98.12 112 SER A C 1
ATOM 857 O O . SER A 1 112 ? -14.676 10.490 9.903 1.00 98.12 112 SER A O 1
ATOM 859 N N . GLY A 1 113 ? -16.129 9.942 11.546 1.00 97.50 113 GLY A N 1
ATOM 860 C CA . GLY A 1 113 ? -17.312 9.747 10.698 1.00 97.50 113 GLY A CA 1
ATOM 861 C C . GLY A 1 113 ? -17.449 8.326 10.137 1.00 97.50 113 GLY A C 1
ATOM 862 O O . GLY A 1 113 ? -18.153 8.128 9.153 1.00 97.50 113 GLY A O 1
ATOM 863 N N . GLY A 1 114 ? -16.743 7.363 10.723 1.00 96.56 114 GLY A N 1
ATOM 864 C CA . GLY A 1 114 ? -16.701 5.965 10.328 1.00 96.56 114 GLY A CA 1
ATOM 865 C C . GLY A 1 114 ? -17.700 5.059 11.037 1.00 96.56 114 GLY A C 1
ATOM 866 O O . GLY A 1 114 ? -18.598 5.482 11.775 1.00 96.56 114 GLY A O 1
ATOM 867 N N . ALA A 1 115 ? -17.537 3.765 10.778 1.00 97.44 115 ALA A N 1
ATOM 868 C CA . ALA A 1 115 ? -18.383 2.720 11.327 1.00 97.44 115 ALA A CA 1
ATOM 869 C C . ALA A 1 115 ? -18.299 2.656 12.862 1.00 97.44 115 ALA A C 1
ATOM 871 O O . ALA A 1 115 ? -17.299 3.011 13.486 1.00 97.44 115 ALA A O 1
ATOM 872 N N . GLN A 1 116 ? -19.370 2.159 13.477 1.00 96.00 116 GLN A N 1
ATOM 873 C CA . GLN A 1 116 ? -19.452 1.975 14.932 1.00 96.00 116 GLN A CA 1
ATOM 874 C C . GLN A 1 116 ? -18.996 0.574 15.380 1.00 96.00 116 GLN A C 1
ATOM 876 O O . GLN A 1 116 ? -18.888 0.308 16.575 1.00 96.00 116 GLN A O 1
ATOM 881 N N . ASP A 1 117 ? -18.730 -0.321 14.427 1.00 96.31 117 ASP A N 1
ATOM 882 C CA . ASP A 1 117 ? -18.212 -1.670 14.641 1.00 96.31 117 ASP A CA 1
ATOM 883 C C . ASP A 1 117 ? -17.339 -2.119 13.455 1.00 96.31 117 ASP A C 1
ATOM 885 O O . ASP A 1 117 ? -17.243 -1.424 12.443 1.00 96.31 117 ASP A O 1
ATOM 889 N N . THR A 1 118 ? -16.686 -3.278 13.580 1.00 97.50 118 THR A N 1
ATOM 890 C CA . THR A 1 118 ? -15.736 -3.800 12.581 1.00 97.50 118 THR A CA 1
ATOM 891 C C . THR A 1 118 ? -16.374 -4.727 11.545 1.00 97.50 118 THR A C 1
ATOM 893 O O . THR A 1 118 ? -15.698 -5.180 10.631 1.00 97.50 118 THR A O 1
ATOM 896 N N . THR A 1 119 ? -17.675 -5.015 11.614 1.00 97.56 119 THR A N 1
ATOM 897 C CA . THR A 1 119 ? -18.301 -6.119 10.861 1.00 97.56 119 THR A CA 1
ATOM 898 C C . THR A 1 119 ? -18.177 -5.964 9.345 1.00 97.56 119 THR A C 1
ATOM 900 O O . THR A 1 119 ? -18.038 -6.953 8.622 1.00 97.56 119 THR A O 1
ATOM 903 N N . ALA A 1 120 ? -18.289 -4.733 8.838 1.00 96.81 120 ALA A N 1
ATOM 904 C CA . ALA A 1 120 ? -18.111 -4.438 7.417 1.00 96.81 120 ALA A CA 1
ATOM 905 C C . ALA A 1 120 ? -16.624 -4.343 7.042 1.00 96.81 120 ALA A C 1
ATOM 907 O O . ALA A 1 120 ? -16.226 -4.868 6.006 1.00 96.81 120 ALA A O 1
ATOM 908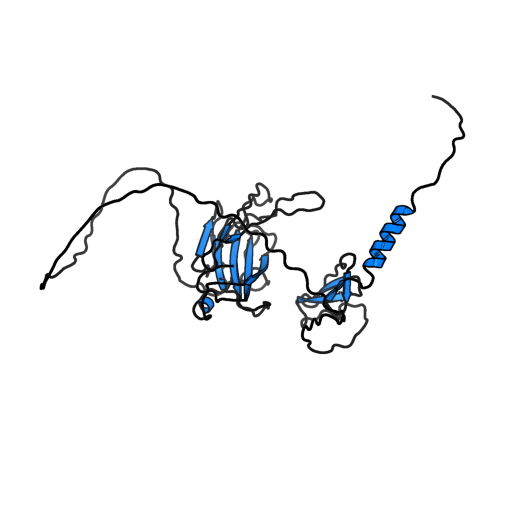 N N . PHE A 1 121 ? -15.809 -3.743 7.913 1.00 98.12 121 PHE A N 1
ATOM 909 C CA . PHE A 1 121 ? -14.357 -3.658 7.761 1.00 98.12 121 PHE A CA 1
ATOM 910 C C . PHE A 1 121 ? -13.698 -5.037 7.637 1.00 98.12 121 PHE A C 1
ATOM 912 O O . PHE A 1 121 ? -12.881 -5.263 6.750 1.00 98.12 121 PHE A O 1
ATOM 919 N N . ASP A 1 122 ? -14.110 -5.992 8.470 1.00 97.31 122 ASP A N 1
ATOM 920 C CA . ASP A 1 122 ? -13.534 -7.337 8.526 1.00 97.31 122 ASP A CA 1
ATOM 921 C C . ASP A 1 122 ? -13.782 -8.143 7.239 1.00 97.31 122 ASP A C 1
ATOM 923 O O . ASP A 1 122 ? -13.066 -9.110 6.966 1.00 97.31 122 ASP A O 1
ATOM 927 N N . LYS A 1 123 ? -14.761 -7.724 6.422 1.00 97.19 123 LYS A N 1
ATOM 928 C CA . LYS A 1 123 ? -15.082 -8.314 5.113 1.00 97.19 123 LYS A CA 1
ATOM 929 C C . LYS A 1 123 ? -14.260 -7.739 3.965 1.00 97.19 123 LYS A C 1
ATOM 931 O O . LYS A 1 123 ? -14.298 -8.313 2.878 1.00 97.19 123 LYS A O 1
ATOM 936 N N . LEU A 1 124 ? -13.553 -6.628 4.176 1.00 97.69 124 LEU A N 1
ATOM 937 C CA . LEU A 1 124 ? -12.627 -6.120 3.173 1.00 97.69 124 LEU A CA 1
ATOM 938 C C . LEU A 1 124 ? -11.538 -7.170 2.898 1.00 97.69 124 LEU A C 1
ATOM 940 O O . LEU A 1 124 ? -11.172 -7.930 3.808 1.00 97.69 124 LEU A O 1
ATOM 944 N N . PRO A 1 125 ? -11.005 -7.215 1.666 1.00 96.62 125 PRO A N 1
ATOM 945 C CA . PRO A 1 125 ? -9.894 -8.092 1.347 1.00 96.62 125 PRO A CA 1
ATOM 946 C C . PRO A 1 125 ? -8.676 -7.838 2.221 1.00 96.62 125 PRO A C 1
ATOM 948 O O . PRO A 1 125 ? -8.379 -6.694 2.572 1.00 96.62 125 PRO A O 1
ATOM 951 N N . ASP A 1 126 ? -7.945 -8.907 2.512 1.00 95.50 126 ASP A N 1
ATOM 952 C CA . ASP A 1 126 ? -6.624 -8.788 3.114 1.00 95.50 126 ASP A CA 1
ATOM 953 C C . ASP A 1 126 ? -5.629 -8.243 2.081 1.00 95.50 126 ASP A C 1
ATOM 955 O O . ASP A 1 126 ? -5.698 -8.560 0.890 1.00 95.50 126 ASP A O 1
ATOM 959 N N . MET A 1 127 ? -4.708 -7.404 2.548 1.00 94.81 127 MET A N 1
ATOM 960 C CA . MET A 1 127 ? -3.625 -6.843 1.750 1.00 94.81 127 MET A CA 1
ATOM 961 C C . MET A 1 127 ? -2.766 -7.954 1.150 1.00 94.81 127 MET A C 1
ATOM 963 O O . MET A 1 127 ? -2.414 -8.920 1.830 1.00 94.81 127 MET A O 1
ATOM 967 N N . LEU A 1 128 ? -2.378 -7.783 -0.111 1.00 91.94 128 LEU A N 1
ATOM 968 C CA . LEU A 1 128 ? -1.425 -8.670 -0.752 1.00 91.94 128 LEU A CA 1
ATOM 969 C C . LEU A 1 128 ? -0.072 -8.573 -0.041 1.00 91.94 128 LEU A C 1
ATOM 971 O O . LEU A 1 128 ? 0.487 -7.487 0.120 1.00 91.94 128 LEU A O 1
ATOM 975 N N . VAL A 1 129 ? 0.472 -9.728 0.332 1.00 89.00 129 VAL A N 1
ATOM 976 C CA . VAL A 1 129 ? 1.857 -9.876 0.780 1.00 89.00 129 VAL A CA 1
ATOM 977 C C . VAL A 1 129 ? 2.558 -10.764 -0.238 1.00 89.00 129 VAL A C 1
ATOM 979 O O . VAL A 1 129 ? 2.209 -11.931 -0.397 1.00 89.00 129 VAL A O 1
ATOM 982 N N . ALA A 1 130 ? 3.514 -10.180 -0.953 1.00 85.31 130 ALA A N 1
ATOM 983 C CA . ALA A 1 130 ? 4.273 -10.823 -2.019 1.00 85.31 130 ALA A CA 1
ATOM 984 C C . ALA A 1 130 ? 5.741 -10.422 -1.912 1.00 85.31 130 ALA A C 1
ATOM 986 O O . ALA A 1 130 ? 6.048 -9.399 -1.299 1.00 85.31 130 ALA A O 1
ATOM 987 N N . ASN A 1 131 ? 6.637 -11.179 -2.549 1.00 79.38 131 ASN A N 1
ATOM 988 C CA . ASN A 1 131 ? 8.047 -10.803 -2.702 1.00 79.38 131 ASN A CA 1
ATOM 989 C C . ASN A 1 131 ? 8.784 -10.462 -1.384 1.00 79.38 131 ASN A C 1
ATOM 991 O O . ASN A 1 131 ? 9.717 -9.659 -1.380 1.00 79.38 131 ASN A O 1
ATOM 995 N N . TYR A 1 132 ? 8.339 -11.023 -0.257 1.00 72.94 132 TYR A N 1
ATOM 996 C CA . TYR A 1 132 ? 8.929 -10.785 1.066 1.00 72.94 132 TYR A CA 1
ATOM 997 C C . TYR A 1 132 ? 9.763 -11.977 1.557 1.00 72.94 132 TYR A C 1
ATOM 999 O O . TYR A 1 132 ? 10.754 -11.784 2.263 1.00 72.94 132 TYR A O 1
ATOM 1007 N N . ASP A 1 133 ? 9.393 -13.202 1.167 1.00 67.81 133 ASP A N 1
ATOM 1008 C CA . ASP A 1 133 ? 10.132 -14.427 1.471 1.00 67.81 133 ASP A CA 1
ATOM 1009 C C . ASP A 1 133 ? 10.462 -15.226 0.202 1.00 67.81 133 ASP A C 1
ATOM 1011 O O . ASP A 1 133 ? 9.831 -15.076 -0.840 1.00 67.81 133 ASP A O 1
ATOM 1015 N N . GLU A 1 134 ? 11.477 -16.091 0.265 1.00 57.75 134 GLU A N 1
ATOM 1016 C CA . GLU A 1 134 ? 11.908 -16.906 -0.883 1.00 57.75 134 GLU A CA 1
ATOM 1017 C C . GLU A 1 134 ? 10.894 -18.003 -1.278 1.00 57.75 134 GLU A C 1
ATOM 1019 O O . GLU A 1 134 ? 11.121 -18.721 -2.251 1.00 57.75 134 GLU A O 1
ATOM 1024 N N . SER A 1 135 ? 9.782 -18.166 -0.550 1.00 56.47 135 SER A N 1
ATOM 1025 C CA . SER A 1 135 ? 8.981 -19.395 -0.564 1.00 56.47 135 SER A CA 1
ATOM 1026 C C . SER A 1 135 ? 7.540 -19.259 -1.053 1.00 56.47 135 SER A C 1
ATOM 1028 O O . SER A 1 135 ? 6.936 -20.286 -1.365 1.00 56.47 135 SER A O 1
ATOM 1030 N N . SER A 1 136 ? 6.977 -18.053 -1.169 1.00 62.97 136 SER A N 1
ATOM 1031 C CA . SER A 1 136 ? 5.613 -17.896 -1.684 1.00 62.97 136 SER A CA 1
ATOM 1032 C C . SER A 1 136 ? 5.359 -16.545 -2.350 1.00 62.97 136 SER A C 1
ATOM 1034 O O . SER A 1 136 ? 5.886 -15.521 -1.927 1.00 62.97 136 SER A O 1
ATOM 1036 N N . CYS A 1 137 ? 4.532 -16.550 -3.404 1.00 74.19 137 CYS A N 1
ATOM 1037 C CA . CYS A 1 137 ? 4.106 -15.337 -4.108 1.00 74.19 137 CYS A CA 1
ATOM 1038 C C . CYS A 1 137 ? 5.285 -14.502 -4.662 1.00 74.19 137 CYS A C 1
ATOM 1040 O O . CYS A 1 137 ? 5.313 -13.274 -4.565 1.00 74.19 137 CYS A O 1
ATOM 1042 N N . ASN A 1 138 ? 6.290 -15.184 -5.223 1.00 69.62 138 ASN A N 1
ATOM 1043 C CA . ASN A 1 138 ? 7.449 -14.535 -5.827 1.00 69.62 138 ASN A CA 1
ATOM 1044 C C . ASN A 1 138 ? 7.220 -14.265 -7.307 1.00 69.62 138 ASN A C 1
ATOM 1046 O O . ASN A 1 138 ? 6.910 -15.159 -8.095 1.00 69.62 138 ASN A O 1
ATOM 1050 N N . ARG A 1 139 ? 7.427 -13.012 -7.696 1.00 71.00 139 ARG A N 1
ATOM 1051 C CA . ARG A 1 139 ? 7.345 -12.589 -9.086 1.00 71.00 139 ARG A CA 1
ATOM 1052 C C . ARG A 1 139 ? 8.569 -13.036 -9.888 1.00 71.00 139 ARG A C 1
ATOM 1054 O O . ARG A 1 139 ? 9.691 -13.069 -9.384 1.00 71.00 139 ARG A O 1
ATOM 1061 N N . THR A 1 140 ? 8.364 -13.299 -11.180 1.00 64.50 140 THR A N 1
ATOM 1062 C CA . THR A 1 140 ? 9.469 -13.524 -12.120 1.00 64.50 140 THR A CA 1
ATOM 1063 C C . THR A 1 140 ? 10.253 -12.222 -12.353 1.00 64.50 140 THR A C 1
ATOM 1065 O O . THR A 1 140 ? 9.723 -11.231 -12.853 1.00 64.50 140 THR A O 1
ATOM 1068 N N . TYR A 1 141 ? 11.536 -12.241 -11.999 1.00 65.88 141 TYR A N 1
ATOM 1069 C CA . TYR A 1 141 ? 12.541 -11.207 -12.283 1.00 65.88 141 TYR A CA 1
ATOM 1070 C C . TYR A 1 141 ? 13.023 -11.309 -13.752 1.00 65.88 141 TYR A C 1
ATOM 1072 O O . TYR A 1 141 ? 13.129 -12.438 -14.245 1.00 65.88 141 TYR A O 1
ATOM 1080 N N . PRO A 1 142 ? 13.326 -10.207 -14.488 1.00 61.28 142 PRO A N 1
ATOM 1081 C CA . PRO A 1 142 ? 13.507 -8.798 -14.086 1.00 61.28 142 PRO A CA 1
ATOM 1082 C C . PRO A 1 142 ? 12.278 -7.880 -14.089 1.00 61.28 142 PRO A C 1
ATOM 1084 O O . PRO A 1 142 ? 12.417 -6.659 -14.017 1.00 61.28 142 PRO A O 1
ATOM 1087 N N . GLY A 1 143 ? 11.071 -8.445 -14.132 1.00 73.56 143 GLY A N 1
ATOM 1088 C CA . GLY A 1 143 ? 9.834 -7.668 -14.166 1.00 73.56 143 GLY A CA 1
ATOM 1089 C C . GLY A 1 143 ? 9.366 -7.340 -15.590 1.00 73.56 143 GLY A C 1
ATOM 1090 O O . GLY A 1 143 ? 9.451 -8.187 -16.475 1.00 73.56 143 GLY A O 1
ATOM 1091 N N . GLY A 1 144 ? 8.818 -6.137 -15.811 1.00 84.25 144 GLY A N 1
ATOM 1092 C CA . GLY A 1 144 ? 8.288 -5.685 -17.119 1.00 84.25 144 GLY A CA 1
ATOM 1093 C C . GLY A 1 144 ? 6.779 -5.885 -17.331 1.00 84.25 144 GLY A C 1
ATOM 1094 O O . GLY A 1 144 ? 6.262 -5.743 -18.437 1.00 84.25 144 GLY A O 1
ATOM 1095 N N . LYS A 1 145 ? 6.068 -6.231 -16.263 1.00 90.19 145 LYS A N 1
ATOM 1096 C CA . LYS A 1 145 ? 4.599 -6.341 -16.185 1.00 90.19 145 LYS A CA 1
ATOM 1097 C C . LYS A 1 145 ? 4.082 -5.594 -14.948 1.00 90.19 145 LYS A C 1
ATOM 1099 O O . LYS A 1 145 ? 4.869 -5.276 -14.056 1.00 90.19 145 LYS A O 1
ATOM 1104 N N . ILE A 1 146 ? 2.791 -5.331 -14.867 1.00 92.50 146 ILE A N 1
ATOM 1105 C CA . ILE A 1 146 ? 2.154 -4.783 -13.665 1.00 92.50 146 ILE A CA 1
ATOM 1106 C C . ILE A 1 146 ? 1.520 -5.937 -12.899 1.00 92.50 146 ILE A C 1
ATOM 1108 O O . ILE A 1 146 ? 0.911 -6.812 -13.507 1.00 92.50 146 ILE A O 1
ATOM 1112 N N . LEU A 1 147 ? 1.685 -5.953 -11.578 1.00 90.44 147 LEU A N 1
ATOM 1113 C CA . LEU A 1 147 ? 1.104 -6.990 -10.736 1.00 90.44 147 LEU A CA 1
ATOM 1114 C C . LEU A 1 147 ? -0.407 -6.770 -10.621 1.00 90.44 147 LEU A C 1
ATOM 1116 O O . LEU A 1 147 ? -0.839 -5.770 -10.055 1.00 90.44 147 LEU A O 1
ATOM 1120 N N . GLU A 1 148 ? -1.196 -7.697 -11.141 1.00 91.50 148 GLU A N 1
ATOM 1121 C CA . GLU A 1 148 ? -2.644 -7.719 -10.934 1.00 91.50 148 GLU A CA 1
ATOM 1122 C C . GLU A 1 148 ? -2.939 -8.416 -9.605 1.00 91.50 148 GLU A C 1
ATOM 1124 O O . GLU A 1 148 ? -2.506 -9.550 -9.355 1.00 91.50 148 GLU A O 1
ATOM 1129 N N . VAL A 1 149 ? -3.632 -7.703 -8.721 1.00 90.56 149 VAL A N 1
ATOM 1130 C CA . VAL A 1 149 ? -3.906 -8.159 -7.362 1.00 90.56 149 VAL A CA 1
ATOM 1131 C C . VAL A 1 149 ? -5.116 -9.095 -7.387 1.00 90.56 149 VAL A C 1
ATOM 1133 O O . VAL A 1 149 ? -6.181 -8.682 -7.833 1.00 90.56 149 VAL A O 1
ATOM 1136 N N . PRO A 1 150 ? -5.026 -10.323 -6.839 1.00 88.81 150 PRO A N 1
ATOM 1137 C CA . PRO A 1 150 ? -6.148 -11.265 -6.847 1.00 88.81 150 PRO A CA 1
ATOM 1138 C C . PRO A 1 150 ? -7.405 -10.755 -6.130 1.00 88.81 150 PRO A C 1
ATOM 1140 O O . PRO A 1 150 ? -8.515 -11.126 -6.500 1.00 88.81 150 PRO A O 1
ATOM 1143 N N . ASN A 1 151 ? -7.225 -9.923 -5.097 1.00 91.19 151 ASN A N 1
ATOM 1144 C CA . ASN A 1 151 ? -8.295 -9.326 -4.299 1.00 91.19 151 ASN A CA 1
ATOM 1145 C C . ASN A 1 151 ? -8.080 -7.810 -4.155 1.00 91.19 151 ASN A C 1
ATOM 1147 O O . ASN A 1 151 ? -7.622 -7.349 -3.107 1.00 91.19 151 ASN A O 1
ATOM 1151 N N . PRO A 1 152 ? -8.369 -7.015 -5.197 1.00 94.88 152 PRO A N 1
ATOM 1152 C CA . PRO A 1 152 ? -7.993 -5.604 -5.220 1.00 94.88 152 PRO A CA 1
ATOM 1153 C C . PRO A 1 152 ? -8.932 -4.712 -4.383 1.00 94.88 152 PRO A C 1
ATOM 1155 O O . PRO A 1 152 ? -8.638 -3.532 -4.185 1.00 94.88 152 PRO A O 1
ATOM 1158 N N . GLY A 1 153 ? -10.037 -5.260 -3.866 1.00 95.62 153 GLY A N 1
ATOM 1159 C CA . GLY A 1 153 ? -11.103 -4.499 -3.208 1.00 95.62 153 GLY A CA 1
ATOM 1160 C C . GLY A 1 153 ? -12.021 -3.794 -4.207 1.00 95.62 153 GLY A C 1
ATOM 1161 O O . GLY A 1 153 ? -11.923 -4.002 -5.414 1.00 95.62 153 GLY A O 1
ATOM 1162 N N . ASP A 1 154 ? -12.924 -2.960 -3.692 1.00 96.12 154 ASP A N 1
ATOM 1163 C CA . ASP A 1 154 ? -13.957 -2.308 -4.511 1.00 96.12 154 ASP A CA 1
ATOM 1164 C C . ASP A 1 154 ? -13.454 -1.044 -5.231 1.00 96.12 154 ASP A C 1
ATOM 1166 O O . ASP A 1 154 ? -14.045 -0.605 -6.217 1.00 96.12 154 ASP A O 1
ATOM 1170 N N . VAL A 1 155 ? -12.361 -0.446 -4.747 1.00 97.62 155 VAL A N 1
ATOM 1171 C CA . VAL A 1 155 ? -11.798 0.800 -5.285 1.00 97.62 155 VAL A CA 1
ATOM 1172 C C . VAL A 1 155 ? -10.494 0.491 -6.011 1.00 97.62 155 VAL A C 1
ATOM 1174 O O . VAL A 1 155 ? -9.428 0.411 -5.397 1.00 97.62 155 VAL A O 1
ATOM 1177 N N . VAL A 1 156 ? -10.584 0.337 -7.332 1.00 97.56 156 VAL A N 1
ATOM 1178 C CA . VAL A 1 156 ? -9.447 -0.008 -8.194 1.00 97.56 156 VAL A CA 1
ATOM 1179 C C . VAL A 1 156 ? -9.217 1.081 -9.234 1.00 97.56 156 VAL A C 1
ATOM 1181 O O . VAL A 1 156 ? -10.127 1.469 -9.964 1.00 97.56 156 VAL A O 1
ATOM 1184 N N . GLU A 1 157 ? -7.984 1.570 -9.310 1.00 96.44 157 GLU A N 1
ATOM 1185 C CA . GLU A 1 157 ? -7.515 2.465 -10.364 1.00 96.44 157 GLU A CA 1
ATOM 1186 C C . GLU A 1 157 ? -6.520 1.709 -11.245 1.00 96.44 157 GLU A C 1
ATOM 1188 O O . GLU A 1 157 ? -5.497 1.242 -10.752 1.00 96.44 157 GLU A O 1
ATOM 1193 N N . ILE A 1 158 ? -6.803 1.599 -12.543 1.00 95.81 158 ILE A N 1
ATOM 1194 C CA . ILE A 1 158 ? -5.944 0.891 -13.499 1.00 95.81 158 ILE A CA 1
ATOM 1195 C C . ILE A 1 158 ? -5.279 1.917 -14.417 1.00 95.81 158 ILE A C 1
ATOM 1197 O O . ILE A 1 158 ? -5.958 2.713 -15.069 1.00 95.81 158 ILE A O 1
ATOM 1201 N N . ASN A 1 159 ? -3.948 1.896 -14.490 1.00 94.38 159 ASN A N 1
ATOM 1202 C CA . ASN A 1 159 ? -3.178 2.705 -15.432 1.00 94.38 159 ASN A CA 1
ATOM 1203 C C . ASN A 1 159 ? -1.955 1.926 -15.914 1.00 94.38 159 ASN A C 1
ATOM 1205 O O . ASN A 1 159 ? -0.859 2.051 -15.368 1.00 94.38 159 ASN A O 1
ATOM 1209 N N . THR A 1 160 ? -2.151 1.116 -16.951 1.00 92.00 160 THR A N 1
ATOM 1210 C CA . THR A 1 160 ? -1.119 0.182 -17.396 1.00 92.00 160 THR A CA 1
ATOM 1211 C C . THR A 1 160 ? -0.026 0.810 -18.253 1.00 92.00 160 THR A C 1
ATOM 1213 O O . THR A 1 160 ? 1.060 0.242 -18.358 1.00 92.00 160 THR A O 1
ATOM 1216 N N . GLY A 1 161 ? -0.289 1.964 -18.874 1.00 89.69 161 GLY A N 1
ATOM 1217 C CA . GLY A 1 161 ? 0.566 2.477 -19.944 1.00 89.69 161 GLY A CA 1
ATOM 1218 C C . GLY A 1 161 ? 0.827 1.389 -20.993 1.00 89.69 161 GLY A C 1
ATOM 1219 O O . GLY A 1 161 ? -0.107 0.714 -21.428 1.00 89.69 161 GLY A O 1
ATOM 1220 N N . ASP A 1 162 ? 2.101 1.183 -21.324 1.00 88.56 162 ASP A N 1
ATOM 1221 C CA . ASP A 1 162 ? 2.557 0.159 -22.275 1.00 88.56 162 ASP A CA 1
ATOM 1222 C C . ASP A 1 162 ? 2.766 -1.234 -21.647 1.00 88.56 162 ASP A C 1
ATOM 1224 O O . ASP A 1 162 ? 3.093 -2.197 -22.345 1.00 88.56 162 ASP A O 1
ATOM 1228 N N . PHE A 1 163 ? 2.596 -1.371 -20.330 1.00 91.19 163 PHE A N 1
ATOM 1229 C CA . PHE A 1 163 ? 2.749 -2.648 -19.640 1.00 91.19 163 PHE A CA 1
ATOM 1230 C C . PHE A 1 163 ? 1.473 -3.487 -19.710 1.00 91.19 163 PHE A C 1
ATOM 1232 O O . PHE A 1 163 ? 0.367 -2.987 -19.901 1.00 91.19 163 PHE A O 1
ATOM 1239 N N . VAL A 1 164 ? 1.626 -4.793 -19.501 1.00 92.00 164 VAL A N 1
ATOM 1240 C CA . VAL A 1 164 ? 0.498 -5.718 -19.341 1.00 92.00 164 VAL A CA 1
ATOM 1241 C C . VAL A 1 164 ? 0.341 -6.114 -17.881 1.00 92.00 164 VAL A C 1
ATOM 1243 O O . VAL A 1 164 ? 1.334 -6.222 -17.157 1.00 92.00 164 VAL A O 1
ATOM 1246 N N . LEU A 1 165 ? -0.900 -6.360 -17.472 1.00 90.94 165 LEU A N 1
ATOM 1247 C CA . LEU A 1 165 ? -1.219 -6.946 -16.177 1.00 90.94 165 LEU A CA 1
ATOM 1248 C C . LEU A 1 165 ? -0.824 -8.427 -16.136 1.00 90.94 165 LEU A C 1
ATOM 1250 O O . LEU A 1 165 ? -0.905 -9.148 -17.134 1.00 90.94 165 LEU A O 1
ATOM 1254 N N . GLU A 1 166 ? -0.361 -8.861 -14.974 1.00 88.81 166 GLU A N 1
ATOM 1255 C CA . GLU A 1 166 ? -0.014 -10.240 -14.672 1.00 88.81 166 GLU A CA 1
ATOM 1256 C C . GLU A 1 166 ? -0.505 -10.579 -13.273 1.00 88.81 166 GLU A C 1
ATOM 1258 O O . GLU A 1 166 ? -0.012 -10.032 -12.284 1.00 88.81 166 GLU A O 1
ATOM 1263 N N . ALA A 1 167 ? -1.477 -11.487 -13.212 1.00 84.94 167 ALA A N 1
ATOM 1264 C CA . ALA A 1 167 ? -2.039 -11.970 -11.964 1.00 84.94 167 ALA A CA 1
ATOM 1265 C C . ALA A 1 167 ? -0.946 -12.497 -11.032 1.00 84.94 167 ALA A C 1
ATOM 1267 O O . ALA A 1 167 ? -0.092 -13.292 -11.435 1.00 84.94 167 ALA A O 1
ATOM 1268 N N . ALA A 1 168 ? -1.021 -12.093 -9.766 1.00 75.19 168 ALA A N 1
ATOM 1269 C CA . ALA A 1 168 ? -0.193 -12.639 -8.705 1.00 75.19 168 ALA A CA 1
ATOM 1270 C C . ALA A 1 168 ? -0.568 -14.119 -8.472 1.00 75.19 168 ALA A C 1
ATOM 1272 O O . ALA A 1 168 ? -1.464 -14.457 -7.694 1.00 75.19 168 ALA A O 1
ATOM 1273 N N . THR A 1 169 ? 0.069 -15.029 -9.209 1.00 67.06 169 THR A N 1
ATOM 1274 C CA . THR A 1 169 ? -0.103 -16.472 -9.023 1.00 67.06 169 THR A CA 1
ATOM 1275 C C . THR A 1 169 ? 0.497 -16.908 -7.688 1.00 67.06 169 THR A C 1
ATOM 1277 O O . THR A 1 169 ? 1.537 -16.406 -7.280 1.00 67.06 169 THR A O 1
ATOM 1280 N N . GLU A 1 170 ? -0.149 -17.870 -7.020 1.00 64.31 170 GLU A N 1
ATOM 1281 C CA . GLU A 1 170 ? 0.317 -18.480 -5.757 1.00 64.31 170 GLU A CA 1
ATOM 1282 C C . GLU A 1 170 ? 0.242 -17.576 -4.504 1.00 64.31 170 GLU A C 1
ATOM 1284 O O . GLU A 1 170 ? 0.761 -17.934 -3.450 1.00 64.31 170 GLU A O 1
ATOM 1289 N N . CYS A 1 171 ? -0.482 -16.452 -4.575 1.00 66.06 171 CYS A N 1
ATOM 1290 C CA . CYS A 1 171 ? -0.558 -15.426 -3.522 1.00 66.06 171 CYS A CA 1
ATOM 1291 C C . CYS A 1 171 ? -1.775 -15.508 -2.576 1.00 66.06 171 CYS A C 1
ATOM 1293 O O . CYS A 1 171 ? -2.178 -14.509 -1.985 1.00 66.06 171 CYS A O 1
ATOM 1295 N N . GLY A 1 172 ? -2.384 -16.685 -2.413 1.00 52.50 172 GLY A N 1
ATOM 1296 C CA . GLY A 1 172 ? -3.659 -16.815 -1.692 1.00 52.50 172 GLY A CA 1
ATOM 1297 C C . GLY A 1 172 ? -4.875 -16.489 -2.573 1.00 52.50 172 GLY A C 1
ATOM 1298 O O . GLY A 1 172 ? -4.747 -15.962 -3.672 1.00 52.50 172 GLY A O 1
ATOM 1299 N N . GLN A 1 173 ? -6.057 -16.943 -2.144 1.00 41.12 173 GLN A N 1
ATOM 1300 C CA . GLN A 1 173 ? -7.223 -17.208 -3.005 1.00 41.12 173 GLN A CA 1
ATOM 1301 C C . GLN A 1 173 ? -7.715 -15.981 -3.796 1.00 41.12 173 GLN A C 1
ATOM 1303 O O . GLN A 1 173 ? -7.981 -14.940 -3.204 1.00 41.12 173 GLN A O 1
ATOM 1308 N N . MET A 1 174 ? -7.922 -16.148 -5.108 1.00 36.97 174 MET A N 1
ATOM 1309 C CA . MET A 1 174 ? -8.702 -15.229 -5.950 1.00 36.97 174 MET A CA 1
ATOM 1310 C C . MET A 1 174 ? -10.139 -15.140 -5.415 1.00 36.97 174 MET A C 1
ATOM 1312 O O . MET A 1 174 ? -10.861 -16.140 -5.422 1.00 36.97 174 MET A O 1
ATOM 1316 N N . ALA A 1 175 ? -10.591 -13.968 -4.985 1.00 34.00 175 ALA A N 1
ATOM 1317 C CA . ALA A 1 175 ? -12.005 -13.706 -4.779 1.00 34.00 175 ALA A CA 1
ATOM 1318 C C . ALA A 1 175 ? -12.618 -13.418 -6.147 1.00 34.00 175 ALA A C 1
ATOM 1320 O O . ALA A 1 175 ? -12.303 -12.433 -6.811 1.00 34.00 175 ALA A O 1
ATOM 1321 N N . SER A 1 176 ? -13.533 -14.284 -6.577 1.00 32.66 176 SER A N 1
ATOM 1322 C CA . SER A 1 176 ? -14.402 -13.996 -7.711 1.00 32.66 176 SER A CA 1
ATOM 1323 C C . SER A 1 176 ? -15.415 -12.919 -7.299 1.00 32.66 176 SER A C 1
ATOM 1325 O O . SER A 1 176 ? -16.516 -13.228 -6.841 1.00 32.66 176 SER A O 1
ATOM 1327 N N . GLY A 1 177 ? -15.043 -11.651 -7.420 1.00 31.61 177 GLY A N 1
ATOM 1328 C CA . GLY A 1 177 ? -15.930 -10.509 -7.223 1.00 31.61 177 GLY A CA 1
ATOM 1329 C C . GLY A 1 177 ? -15.615 -9.470 -8.282 1.00 31.61 177 GLY A C 1
ATOM 1330 O O . GLY A 1 177 ? -14.539 -8.889 -8.263 1.00 31.61 177 GLY A O 1
ATOM 1331 N N . GLY A 1 178 ? -16.510 -9.303 -9.258 1.00 31.84 178 GLY A N 1
ATOM 1332 C CA . GLY A 1 178 ? -16.287 -8.414 -10.395 1.00 31.84 178 GLY A CA 1
ATOM 1333 C C . GLY A 1 178 ? -16.023 -6.979 -9.945 1.00 31.84 178 GLY A C 1
ATOM 1334 O O . GLY A 1 178 ? -16.894 -6.354 -9.345 1.00 31.84 178 GLY A O 1
ATOM 1335 N N . ALA A 1 179 ? -14.836 -6.464 -10.268 1.00 34.28 179 ALA A N 1
ATOM 1336 C CA . ALA A 1 179 ? -14.511 -5.057 -10.116 1.00 34.28 179 ALA A CA 1
ATOM 1337 C C . ALA A 1 179 ? -15.472 -4.213 -10.971 1.00 34.28 179 ALA A C 1
ATOM 1339 O O . ALA A 1 179 ? -15.610 -4.427 -12.179 1.00 34.28 179 ALA A O 1
ATOM 1340 N N . ALA A 1 180 ? -16.149 -3.249 -10.349 1.00 30.67 180 ALA A N 1
ATOM 1341 C CA . ALA A 1 180 ? -16.905 -2.235 -11.067 1.00 30.67 180 ALA A CA 1
ATOM 1342 C C . ALA A 1 180 ? -15.918 -1.210 -11.645 1.00 30.67 180 ALA A C 1
ATOM 1344 O O . ALA A 1 180 ? -15.384 -0.361 -10.938 1.00 30.67 180 ALA A O 1
ATOM 1345 N N . THR A 1 181 ? -15.663 -1.290 -12.950 1.00 29.61 181 THR A N 1
ATOM 1346 C CA . THR A 1 181 ? -14.859 -0.305 -13.680 1.00 29.61 181 THR A CA 1
ATOM 1347 C C . THR A 1 181 ? -15.598 1.033 -13.757 1.00 29.61 181 THR A C 1
ATOM 1349 O O . THR A 1 181 ? -16.576 1.157 -14.497 1.00 29.61 181 THR A O 1
ATOM 1352 N N . VAL A 1 182 ? -15.120 2.066 -13.063 1.00 29.48 182 VAL A N 1
ATOM 1353 C CA . VAL A 1 182 ? -15.476 3.463 -13.367 1.00 29.48 182 VAL A CA 1
ATOM 1354 C C . VAL A 1 182 ? -14.558 3.976 -14.477 1.00 29.48 182 VAL A C 1
ATOM 1356 O O . VAL A 1 182 ? -13.520 4.582 -14.239 1.00 29.48 182 VAL A O 1
ATOM 1359 N N . GLY A 1 183 ? -14.925 3.676 -15.724 1.00 27.67 183 GLY A N 1
ATOM 1360 C CA . GLY A 1 183 ? -14.257 4.214 -16.906 1.00 27.67 183 GLY A CA 1
ATOM 1361 C C . GLY A 1 183 ? -14.754 5.624 -17.225 1.00 27.67 183 GLY A C 1
ATOM 1362 O O . GLY A 1 183 ? -15.915 5.803 -17.589 1.00 27.67 183 GLY A O 1
ATOM 1363 N N . LEU A 1 184 ? -13.875 6.624 -17.136 1.00 31.44 184 LEU A N 1
ATOM 1364 C CA . LEU A 1 184 ? -14.092 7.929 -17.763 1.00 31.44 184 LEU A CA 1
ATOM 1365 C C . LEU A 1 184 ? -13.760 7.805 -19.257 1.00 31.44 184 LEU A C 1
ATOM 1367 O O . LEU A 1 184 ? -12.596 7.731 -19.645 1.00 31.44 184 LEU A O 1
ATOM 1371 N N . ALA A 1 185 ? -14.795 7.749 -20.093 1.00 27.78 185 ALA A N 1
ATOM 1372 C CA . ALA A 1 185 ? -14.658 7.770 -21.543 1.00 27.78 185 ALA A CA 1
ATOM 1373 C C . ALA A 1 185 ? -14.514 9.214 -22.053 1.00 27.78 185 ALA A C 1
ATOM 1375 O O . ALA A 1 185 ? -15.388 10.047 -21.810 1.00 27.78 185 ALA A O 1
ATOM 1376 N N . SER A 1 186 ? -13.455 9.478 -22.823 1.00 28.62 186 SER A N 1
ATOM 1377 C CA . SER A 1 186 ? -13.402 10.597 -23.771 1.00 28.62 186 SER A CA 1
ATOM 1378 C C . SER A 1 186 ? -13.800 10.094 -25.158 1.00 28.62 186 SER A C 1
ATOM 1380 O O . SER A 1 186 ? -13.310 9.070 -25.631 1.00 28.62 186 SER A O 1
ATOM 1382 N N . ALA A 1 187 ? -14.739 10.809 -25.768 1.00 29.73 187 ALA A N 1
ATOM 1383 C CA . ALA A 1 187 ? -15.356 10.523 -27.055 1.00 29.73 187 ALA A CA 1
ATOM 1384 C C . ALA A 1 187 ? -14.485 10.966 -28.242 1.00 29.73 187 ALA A C 1
ATOM 1386 O O . ALA A 1 187 ? -13.850 12.008 -28.149 1.00 29.73 187 ALA A O 1
ATOM 1387 N N . GLU A 1 188 ? -14.556 10.243 -29.370 1.00 28.97 188 GLU A N 1
ATOM 1388 C CA . GLU A 1 188 ? -14.941 10.799 -30.685 1.00 28.97 188 GLU A CA 1
ATOM 1389 C C . GLU A 1 188 ? -15.092 9.716 -31.786 1.00 28.97 188 GLU A C 1
ATOM 1391 O O . GLU A 1 188 ? -14.243 8.844 -31.927 1.00 28.97 188 GLU A O 1
ATOM 1396 N N . SER A 1 189 ? -16.213 9.823 -32.531 1.00 30.92 189 SER A N 1
ATOM 1397 C CA . SER A 1 189 ? -16.505 9.555 -33.968 1.00 30.92 189 SER A CA 1
ATOM 1398 C C . SER A 1 189 ? -15.889 8.342 -34.712 1.00 30.92 189 SER A C 1
ATOM 1400 O O . SER A 1 189 ? -14.698 8.107 -34.653 1.00 30.92 189 SER A O 1
ATOM 1402 N N . SER A 1 190 ? -16.556 7.592 -35.610 1.00 32.69 190 SER A N 1
ATOM 1403 C CA . SER A 1 190 ? -17.858 7.706 -36.305 1.00 32.69 190 SER A CA 1
ATOM 1404 C C . SER A 1 190 ? -18.116 6.464 -37.208 1.00 32.69 190 SER A C 1
ATOM 1406 O O . SER A 1 190 ? -17.162 5.937 -37.773 1.00 32.69 190 SER A O 1
ATOM 1408 N N . THR A 1 191 ? -19.403 6.112 -37.450 1.00 29.05 191 THR A N 1
ATOM 1409 C CA . THR A 1 191 ? -19.993 5.346 -38.610 1.00 29.05 191 THR A CA 1
ATOM 1410 C C . THR A 1 191 ? -19.611 3.850 -38.819 1.00 29.05 191 THR A C 1
ATOM 1412 O O . THR A 1 191 ? -18.448 3.510 -38.714 1.00 29.05 191 THR A O 1
ATOM 1415 N N . SER A 1 192 ? -20.453 2.852 -39.179 1.00 30.16 192 SER A N 1
ATOM 1416 C CA . SER A 1 192 ? -21.881 2.696 -39.561 1.00 30.16 192 SER A CA 1
ATOM 1417 C C . SER A 1 192 ? -22.380 1.238 -39.314 1.00 30.16 192 SER A C 1
ATOM 1419 O O . SER A 1 192 ? -21.586 0.307 -39.342 1.00 30.16 192 SER A O 1
ATOM 1421 N N . GLN A 1 193 ? -23.704 1.086 -39.139 1.00 33.53 193 GLN A N 1
ATOM 1422 C CA . GLN A 1 193 ? -24.624 -0.093 -39.073 1.00 33.53 193 GLN A CA 1
ATOM 1423 C C . GLN A 1 193 ? -24.463 -1.247 -40.123 1.00 33.53 193 GLN A C 1
ATOM 1425 O O . GLN A 1 193 ? -23.678 -1.047 -41.048 1.00 33.53 193 GLN A O 1
ATOM 1430 N N . PRO A 1 194 ? -25.243 -2.384 -40.104 1.00 42.38 194 PRO A N 1
ATOM 1431 C CA . PRO A 1 194 ? -26.495 -2.672 -39.357 1.00 42.38 194 PRO A CA 1
ATOM 1432 C C . PRO A 1 194 ? -26.666 -4.043 -38.633 1.00 42.38 194 PRO A C 1
ATOM 1434 O O . PRO A 1 194 ? -26.204 -5.090 -39.069 1.00 42.38 194 PRO A O 1
ATOM 1437 N N . LEU A 1 195 ? -27.450 -3.973 -37.547 1.00 28.92 195 LEU A N 1
ATOM 1438 C CA . LEU A 1 195 ? -28.628 -4.767 -37.129 1.00 28.92 195 LEU A CA 1
ATOM 1439 C C . LEU A 1 195 ? -28.763 -6.266 -37.496 1.00 28.92 195 LEU A C 1
ATOM 1441 O O . LEU A 1 195 ? -29.053 -6.610 -38.640 1.00 28.92 195 LEU A O 1
ATOM 1445 N N . VAL A 1 196 ? -28.830 -7.118 -36.460 1.00 31.59 196 VAL A N 1
ATOM 1446 C CA . VAL A 1 196 ? -29.728 -8.290 -36.431 1.00 31.59 196 VAL A CA 1
ATOM 1447 C C . VAL A 1 196 ? -30.531 -8.352 -35.129 1.00 31.59 196 VAL A C 1
ATOM 1449 O O . VAL A 1 196 ? -30.035 -8.136 -34.027 1.00 31.59 196 VAL A O 1
ATOM 1452 N N . THR A 1 197 ? -31.813 -8.612 -35.332 1.00 32.19 197 THR A N 1
ATOM 1453 C CA . THR A 1 197 ? -32.954 -8.579 -34.422 1.00 32.19 197 THR A CA 1
ATOM 1454 C C . THR A 1 197 ? -33.029 -9.823 -33.535 1.00 32.19 197 THR A C 1
ATOM 1456 O O . THR A 1 197 ? -32.936 -10.934 -34.046 1.00 32.19 197 THR A O 1
ATOM 1459 N N . SER A 1 198 ? -33.337 -9.671 -32.243 1.00 33.38 198 SER A N 1
ATOM 1460 C CA . SER A 1 198 ? -34.208 -10.625 -31.536 1.00 33.38 198 SER A CA 1
ATOM 1461 C C . SER A 1 198 ? -34.852 -9.979 -30.303 1.00 33.38 198 SER A C 1
ATOM 1463 O O . SER A 1 198 ? -34.194 -9.437 -29.422 1.00 33.38 198 SER A O 1
ATOM 1465 N N . THR A 1 199 ? -36.180 -9.985 -30.305 1.00 36.88 199 THR A N 1
ATOM 1466 C CA . THR A 1 199 ? -37.089 -9.530 -29.246 1.00 36.88 199 THR A CA 1
ATOM 1467 C C . THR A 1 199 ? -37.185 -10.550 -28.111 1.00 36.88 199 THR A C 1
ATOM 1469 O O . THR A 1 199 ? -37.213 -11.747 -28.408 1.00 36.88 199 THR A O 1
ATOM 1472 N N . PRO A 1 200 ? -37.475 -10.115 -26.873 1.00 35.47 200 PRO A N 1
ATOM 1473 C CA . PRO A 1 200 ? -38.311 -10.912 -25.988 1.00 35.47 200 PRO A CA 1
ATOM 1474 C C . PRO A 1 200 ? -39.621 -10.206 -25.621 1.00 35.47 200 PRO A C 1
ATOM 1476 O O . PRO A 1 200 ? -39.695 -9.007 -25.364 1.00 35.47 200 PRO A O 1
ATOM 1479 N N . VAL A 1 201 ? -40.662 -11.032 -25.629 1.00 32.78 201 VAL A N 1
ATOM 1480 C CA . VAL A 1 201 ? -42.048 -10.779 -25.245 1.00 32.78 201 VAL A CA 1
ATOM 1481 C C . VAL A 1 201 ? -42.133 -10.548 -23.735 1.00 32.78 201 VAL A C 1
ATOM 1483 O O . VAL A 1 201 ? -41.645 -11.369 -22.963 1.00 32.78 201 VAL A O 1
ATOM 1486 N N . VAL A 1 202 ? -42.830 -9.492 -23.314 1.00 32.91 202 VAL A N 1
ATOM 1487 C CA . VAL A 1 202 ? -43.364 -9.366 -21.950 1.00 32.91 202 VAL A CA 1
ATOM 1488 C C . VAL A 1 202 ? -44.863 -9.127 -22.034 1.00 32.91 202 VAL A C 1
ATOM 1490 O O . VAL A 1 202 ? -45.333 -8.145 -22.603 1.00 32.91 202 VAL A O 1
ATOM 1493 N N . VAL A 1 203 ? -45.603 -10.088 -21.487 1.00 35.75 203 VAL A N 1
ATOM 1494 C CA . VAL A 1 203 ? -47.043 -10.030 -21.252 1.00 35.75 203 VAL A CA 1
ATOM 1495 C C . VAL A 1 203 ? -47.259 -9.180 -20.002 1.00 35.75 203 VAL A C 1
ATOM 1497 O O . VAL A 1 203 ? -46.864 -9.586 -18.912 1.00 35.75 203 VAL A O 1
ATOM 1500 N N . ALA A 1 204 ? -47.884 -8.015 -20.156 1.00 32.75 204 ALA A N 1
ATOM 1501 C CA . ALA A 1 204 ? -48.420 -7.235 -19.049 1.00 32.75 204 ALA A CA 1
ATOM 1502 C C . ALA A 1 204 ? -49.949 -7.310 -19.102 1.00 32.75 204 ALA A C 1
ATOM 1504 O O . ALA A 1 204 ? -50.565 -6.924 -20.095 1.00 32.75 204 ALA A O 1
ATOM 1505 N N . GLY A 1 205 ? -50.541 -7.866 -18.045 1.00 30.58 205 GLY A N 1
ATOM 1506 C CA . GLY A 1 205 ? -51.966 -7.751 -17.762 1.00 30.58 205 GLY A CA 1
ATOM 1507 C C . GLY A 1 205 ? -52.275 -6.396 -17.125 1.00 30.58 205 GLY A C 1
ATOM 1508 O O . GLY A 1 205 ? -51.475 -5.857 -16.364 1.00 30.58 205 GLY A O 1
ATOM 1509 N N . GLU A 1 206 ? -53.446 -5.871 -17.451 1.00 38.16 206 GLU A N 1
ATOM 1510 C CA . GLU A 1 206 ? -54.012 -4.594 -17.004 1.00 38.16 206 GLU A CA 1
ATOM 1511 C C . GLU A 1 206 ? -55.312 -4.882 -16.190 1.00 38.16 206 GLU A C 1
ATOM 1513 O O . GLU A 1 206 ? -55.709 -6.046 -16.088 1.00 38.16 206 GLU A O 1
ATOM 1518 N N . PRO A 1 207 ? -56.033 -3.890 -15.629 1.00 51.56 207 PRO A N 1
ATOM 1519 C CA . PRO A 1 207 ? -55.806 -3.271 -14.320 1.00 51.56 207 PRO A CA 1
ATOM 1520 C C . PRO A 1 207 ? -57.025 -3.411 -13.372 1.00 51.56 207 PRO A C 1
ATOM 1522 O O . PRO A 1 207 ? -58.099 -3.862 -13.767 1.00 51.56 207 PRO A O 1
ATOM 1525 N N . VAL A 1 208 ? -56.918 -2.913 -12.133 1.00 32.78 208 VAL A N 1
ATOM 1526 C CA . VAL A 1 208 ? -58.099 -2.403 -11.408 1.00 32.78 208 VAL A CA 1
ATOM 1527 C C . VAL A 1 208 ? -57.755 -1.176 -10.569 1.00 32.78 208 VAL A C 1
ATOM 1529 O O . VAL A 1 208 ? -56.740 -1.122 -9.881 1.00 32.78 208 VAL A O 1
ATOM 1532 N N . ALA A 1 209 ? -58.631 -0.184 -10.700 1.00 34.34 209 ALA A N 1
ATOM 1533 C CA . ALA A 1 209 ? -58.531 1.187 -10.234 1.00 34.34 209 ALA A CA 1
ATOM 1534 C C . ALA A 1 209 ? -59.083 1.405 -8.817 1.00 34.34 209 ALA A C 1
ATOM 1536 O O . ALA A 1 209 ? -59.993 0.697 -8.396 1.00 34.34 209 ALA A O 1
ATOM 1537 N N . ALA A 1 210 ? -58.590 2.462 -8.163 1.00 33.62 210 ALA A N 1
ATOM 1538 C CA . ALA A 1 210 ? -59.308 3.467 -7.354 1.00 33.62 210 ALA A CA 1
ATOM 1539 C C . ALA A 1 210 ? -58.242 4.252 -6.558 1.00 33.62 210 ALA A C 1
ATOM 1541 O O . ALA A 1 210 ? -57.377 3.637 -5.955 1.00 33.62 210 ALA A O 1
ATOM 1542 N N . GLY A 1 211 ? -58.179 5.579 -6.479 1.00 29.17 211 GLY A N 1
ATOM 1543 C CA . GLY A 1 211 ? -59.060 6.658 -6.903 1.00 29.17 211 GLY A CA 1
ATOM 1544 C C . GLY A 1 211 ? -58.822 7.856 -5.967 1.00 29.17 211 GLY A C 1
ATOM 1545 O O . GLY A 1 211 ? -58.833 7.677 -4.755 1.00 29.17 211 GLY A O 1
ATOM 1546 N N . GLY A 1 212 ? -58.641 9.053 -6.543 1.00 29.92 212 GLY A N 1
ATOM 1547 C CA . GLY A 1 212 ? -58.690 10.370 -5.876 1.00 29.92 212 GLY A CA 1
ATOM 1548 C C . GLY A 1 212 ? -57.363 10.851 -5.264 1.00 29.92 212 GLY A C 1
ATOM 1549 O O . GLY A 1 212 ? -56.725 10.122 -4.526 1.00 29.92 212 GLY A O 1
ATOM 1550 N N . GLY A 1 213 ? -56.864 12.066 -5.491 1.00 29.73 213 GLY A N 1
ATOM 1551 C CA . GLY A 1 213 ? -57.370 13.221 -6.227 1.00 29.73 213 GLY A CA 1
ATOM 1552 C C . GLY A 1 213 ? -56.779 14.510 -5.631 1.00 29.73 213 GLY A C 1
ATOM 1553 O O . GLY A 1 213 ? -56.922 14.708 -4.433 1.00 29.73 213 GLY A O 1
ATOM 1554 N N . PHE A 1 214 ? -56.212 15.360 -6.506 1.00 30.94 214 PHE A N 1
ATOM 1555 C CA . PHE A 1 214 ? -56.006 16.824 -6.403 1.00 30.94 214 PHE A CA 1
ATOM 1556 C C . PHE A 1 214 ? -55.033 17.318 -5.295 1.00 30.94 214 PHE A C 1
ATOM 1558 O O . PHE A 1 214 ? -55.062 16.834 -4.177 1.00 30.94 214 PHE A O 1
ATOM 1565 N N . ILE A 1 215 ? -54.119 18.281 -5.491 1.00 36.88 215 ILE A N 1
ATOM 1566 C CA . ILE A 1 215 ? -54.188 19.545 -6.246 1.00 36.88 215 ILE A CA 1
ATOM 1567 C C . ILE A 1 215 ? -52.755 20.076 -6.506 1.00 36.88 215 ILE A C 1
ATOM 1569 O O . ILE A 1 215 ? -51.910 20.035 -5.614 1.00 36.88 215 ILE A O 1
ATOM 1573 N N . GLU A 1 216 ? -52.515 20.619 -7.703 1.00 40.22 216 GLU A N 1
ATOM 1574 C CA . GLU A 1 216 ? -51.397 21.518 -8.036 1.00 40.22 216 GLU A CA 1
ATOM 1575 C C . GLU A 1 216 ? -51.493 22.849 -7.274 1.00 40.22 216 GLU A C 1
ATOM 1577 O O . GLU A 1 216 ? -52.594 23.351 -7.059 1.00 40.22 216 GLU A O 1
ATOM 1582 N N . THR A 1 217 ? -50.356 23.498 -7.000 1.00 35.53 217 THR A N 1
ATOM 1583 C CA . THR A 1 217 ? -50.162 24.936 -7.284 1.00 35.53 217 THR A CA 1
ATOM 1584 C C . THR A 1 217 ? -48.666 25.231 -7.401 1.00 35.53 217 THR A C 1
ATOM 1586 O O . THR A 1 217 ? -47.878 24.893 -6.520 1.00 35.53 217 THR A O 1
ATOM 1589 N N . ALA A 1 218 ? -48.296 25.871 -8.506 1.00 39.34 218 ALA A N 1
ATOM 1590 C CA . ALA A 1 218 ? -46.981 26.424 -8.778 1.00 39.34 218 ALA A CA 1
ATOM 1591 C C . ALA A 1 218 ? -46.962 27.949 -8.551 1.00 39.34 218 ALA A C 1
ATOM 1593 O O . ALA A 1 218 ? -47.979 28.611 -8.749 1.00 39.34 218 ALA A O 1
ATOM 1594 N N . ALA A 1 219 ? -45.746 28.455 -8.295 1.00 37.28 219 ALA A N 1
ATOM 1595 C CA . ALA A 1 219 ? -45.251 29.821 -8.544 1.00 37.28 219 ALA A CA 1
ATOM 1596 C C . ALA A 1 219 ? -45.726 30.924 -7.554 1.00 37.28 219 ALA A C 1
ATOM 1598 O O . ALA A 1 219 ? -46.795 30.818 -6.973 1.00 37.28 219 ALA A O 1
ATOM 1599 N N . THR A 1 220 ? -44.995 31.999 -7.226 1.00 31.66 220 THR A N 1
ATOM 1600 C CA . THR A 1 220 ? -43.857 32.726 -7.833 1.00 31.66 220 THR A CA 1
ATOM 1601 C C . THR A 1 220 ? -43.130 33.594 -6.778 1.00 31.66 220 THR A C 1
ATOM 1603 O O . THR A 1 220 ? -43.775 34.114 -5.874 1.00 31.66 220 THR A O 1
ATOM 1606 N N . LEU A 1 221 ? -41.818 33.791 -6.987 1.00 40.16 221 LEU A N 1
ATOM 1607 C CA . LEU A 1 221 ? -40.957 34.987 -6.806 1.00 40.16 221 LEU A CA 1
ATOM 1608 C C . LEU A 1 221 ? -41.330 36.104 -5.800 1.00 40.16 221 LEU A C 1
ATOM 1610 O O . LEU A 1 221 ? -42.345 36.776 -5.952 1.00 40.16 221 LEU A O 1
ATOM 1614 N N . SER A 1 222 ? -40.360 36.465 -4.946 1.00 38.00 222 SER A N 1
ATOM 1615 C CA . SER A 1 222 ? -40.017 37.875 -4.700 1.00 38.00 222 SER A CA 1
ATOM 1616 C C . SER A 1 222 ? -38.535 38.033 -4.347 1.00 38.00 222 SER A C 1
ATOM 1618 O O . SER A 1 222 ? -37.990 37.317 -3.511 1.00 38.00 222 SER A O 1
ATOM 1620 N N . GLU A 1 223 ? -37.916 38.996 -5.016 1.00 43.34 223 GLU A N 1
ATOM 1621 C CA . GLU A 1 223 ? -36.537 39.464 -4.906 1.00 43.34 223 GLU A CA 1
ATOM 1622 C C . GLU A 1 223 ? -36.477 40.615 -3.886 1.00 43.34 223 GLU A C 1
ATOM 1624 O O . GLU A 1 223 ? -37.387 41.446 -3.857 1.00 43.34 223 GLU A O 1
ATOM 1629 N N . ALA A 1 224 ? -35.426 40.691 -3.066 1.00 42.22 224 ALA A N 1
ATOM 1630 C CA . ALA A 1 224 ? -35.024 41.925 -2.387 1.00 42.22 224 ALA A CA 1
ATOM 1631 C C . ALA A 1 224 ? -33.521 41.897 -2.062 1.00 42.22 224 ALA A C 1
ATOM 1633 O O . ALA A 1 224 ? -32.989 40.914 -1.550 1.00 42.22 224 ALA A O 1
ATOM 1634 N N . VAL A 1 225 ? -32.863 43.001 -2.411 1.00 36.75 225 VAL A N 1
ATOM 1635 C CA . VAL A 1 225 ? -31.420 43.272 -2.415 1.00 36.75 225 VAL A CA 1
ATOM 1636 C C . VAL A 1 225 ? -31.005 44.077 -1.170 1.00 36.75 225 VAL A C 1
ATOM 1638 O O . VAL A 1 225 ? -31.764 44.942 -0.745 1.00 36.75 225 VAL A O 1
ATOM 1641 N N . ALA A 1 226 ? -29.757 43.847 -0.719 1.00 36.91 226 ALA A N 1
ATOM 1642 C CA . ALA A 1 226 ? -28.892 44.670 0.160 1.00 36.91 226 ALA A CA 1
ATOM 1643 C C . ALA A 1 226 ? -29.343 44.847 1.635 1.00 36.91 226 ALA A C 1
ATOM 1645 O O . ALA A 1 226 ? -30.522 44.813 1.945 1.00 36.91 226 ALA A O 1
ATOM 1646 N N . GLU A 1 227 ? -28.477 45.001 2.643 1.00 38.53 227 GLU A N 1
ATOM 1647 C CA . GLU A 1 227 ? -27.114 45.543 2.690 1.00 38.53 227 GLU A CA 1
ATOM 1648 C C . GLU A 1 227 ? -26.376 45.054 3.960 1.00 38.53 227 GLU A C 1
ATOM 1650 O O . GLU A 1 227 ? -26.987 44.613 4.935 1.00 38.53 227 GLU A O 1
ATOM 1655 N N . ALA A 1 228 ? -25.045 45.138 3.936 1.00 49.19 228 ALA A N 1
ATOM 1656 C CA . ALA A 1 228 ? -24.136 44.759 5.011 1.00 49.19 228 ALA A CA 1
ATOM 1657 C C . ALA A 1 228 ? -24.274 45.641 6.268 1.00 49.19 228 ALA A C 1
ATOM 1659 O O . ALA A 1 228 ? -24.489 46.847 6.184 1.00 49.19 228 ALA A O 1
ATOM 1660 N N . SER A 1 229 ? -24.050 45.052 7.445 1.00 40.28 229 SER A N 1
ATOM 1661 C CA . SER A 1 229 ? -23.815 45.791 8.690 1.00 40.28 229 SER A CA 1
ATOM 1662 C C . SER A 1 229 ? -22.547 45.294 9.369 1.00 40.28 229 SER A C 1
ATOM 1664 O O . SER A 1 229 ? -22.345 44.098 9.569 1.00 40.28 229 SER A O 1
ATOM 1666 N N . SER A 1 230 ? -21.679 46.252 9.683 1.00 46.41 230 SER A N 1
ATOM 1667 C CA . SER A 1 230 ? -20.435 46.081 10.414 1.00 46.41 230 SER A CA 1
ATOM 1668 C C . SER A 1 230 ? -20.708 45.854 11.901 1.00 46.41 230 SER A C 1
ATOM 1670 O O . SER A 1 230 ? -21.466 46.587 12.534 1.00 46.41 230 SER A O 1
ATOM 1672 N N . THR A 1 231 ? -20.053 44.854 12.485 1.00 38.91 231 THR A N 1
ATOM 1673 C CA . THR A 1 231 ? -20.014 44.659 13.937 1.00 38.91 231 THR A CA 1
ATOM 1674 C C . THR A 1 231 ? -18.624 44.974 14.464 1.00 38.91 231 THR A C 1
ATOM 1676 O O . THR A 1 231 ? -17.643 44.292 14.172 1.00 38.91 231 THR A O 1
ATOM 1679 N N . THR A 1 232 ? -18.568 46.045 15.244 1.00 44.12 232 THR A N 1
ATOM 1680 C CA . THR A 1 232 ? -17.433 46.533 16.021 1.00 44.12 232 THR A CA 1
ATOM 1681 C C . THR A 1 232 ? -17.118 45.554 17.157 1.00 44.12 232 THR A C 1
ATOM 1683 O O . THR A 1 232 ? -17.992 45.244 17.965 1.00 44.12 232 THR A O 1
ATOM 1686 N N . PHE A 1 233 ? -15.875 45.079 17.255 1.00 41.53 233 PHE A N 1
ATOM 1687 C CA . PHE A 1 233 ? -15.409 44.307 18.410 1.00 41.53 233 PHE A CA 1
ATOM 1688 C C . PHE A 1 233 ? -15.131 45.249 19.587 1.00 41.53 233 PHE A C 1
ATOM 1690 O O . PHE A 1 233 ? -14.342 46.187 19.473 1.00 41.53 233 PHE A O 1
ATOM 1697 N N . ALA A 1 234 ? -15.789 44.995 20.718 1.00 37.56 234 ALA A N 1
ATOM 1698 C CA . ALA A 1 234 ? -15.520 45.652 21.989 1.00 37.56 234 ALA A CA 1
ATOM 1699 C C . ALA A 1 234 ? -14.371 44.937 22.717 1.00 37.56 234 ALA A C 1
ATOM 1701 O O . ALA A 1 234 ? -14.417 43.732 22.956 1.00 37.56 234 ALA A O 1
ATOM 1702 N N . THR A 1 235 ? -13.343 45.699 23.080 1.00 39.75 235 THR A N 1
ATOM 1703 C CA . THR A 1 235 ? -12.194 45.249 23.870 1.00 39.75 235 THR A CA 1
ATOM 1704 C C . THR A 1 235 ? -12.565 45.224 25.353 1.00 39.75 235 THR A C 1
ATOM 1706 O O . THR A 1 235 ? -12.812 46.273 25.943 1.00 39.75 235 THR A O 1
ATOM 1709 N N . THR A 1 236 ? -12.550 44.050 25.985 1.00 35.28 236 THR A N 1
ATOM 1710 C CA . THR A 1 236 ? -12.554 43.922 27.452 1.00 35.28 236 THR A CA 1
ATOM 1711 C C . THR A 1 236 ? -11.210 43.388 27.927 1.00 35.28 236 THR A C 1
ATOM 1713 O O . THR A 1 236 ? -10.845 42.245 27.660 1.00 35.28 236 THR A O 1
ATOM 1716 N N . THR A 1 237 ? -10.471 44.232 28.640 1.00 38.28 237 THR A N 1
ATOM 1717 C CA . THR A 1 237 ? -9.240 43.897 29.358 1.00 38.28 237 THR A CA 1
ATOM 1718 C C . THR A 1 237 ? -9.568 43.127 30.637 1.00 38.28 237 THR A C 1
ATOM 1720 O O . THR A 1 237 ? -10.215 43.677 31.529 1.00 38.28 237 THR A O 1
ATOM 1723 N N . VAL A 1 238 ? -9.085 41.889 30.757 1.00 34.78 238 VAL A N 1
ATOM 1724 C CA . VAL A 1 238 ? -9.094 41.123 32.013 1.00 34.78 238 VAL A CA 1
ATOM 1725 C C . VAL A 1 238 ? -7.647 40.896 32.453 1.00 34.78 238 VAL A C 1
ATOM 1727 O O . VAL A 1 238 ? -6.818 40.424 31.679 1.00 34.78 238 VAL A O 1
ATOM 1730 N N . ALA A 1 239 ? -7.346 41.296 33.689 1.00 43.69 239 ALA A N 1
ATOM 1731 C CA . ALA A 1 239 ? -6.041 41.166 34.331 1.00 43.69 239 ALA A CA 1
ATOM 1732 C C . ALA A 1 239 ? -5.715 39.697 34.691 1.00 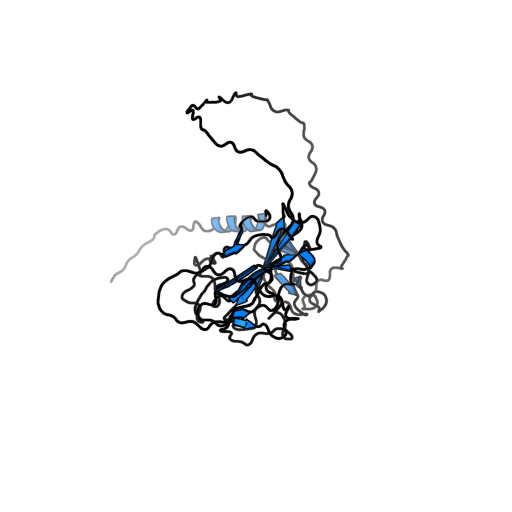43.69 239 ALA A C 1
ATOM 1734 O O . ALA A 1 239 ? -6.632 38.935 35.005 1.00 43.69 239 ALA A O 1
ATOM 1735 N N . PRO A 1 240 ? -4.432 39.286 34.691 1.00 42.25 240 PRO A N 1
ATOM 1736 C CA . PRO A 1 240 ? -4.040 37.921 35.035 1.00 42.25 240 PRO A CA 1
ATOM 1737 C C . PRO A 1 240 ? -4.088 37.673 36.556 1.00 42.25 240 PRO A C 1
ATOM 1739 O O . PRO A 1 240 ? -3.628 38.523 37.324 1.00 42.25 240 PRO A O 1
ATOM 1742 N N . PRO A 1 241 ? -4.573 36.507 37.026 1.00 37.69 241 PRO A N 1
ATOM 1743 C CA . PRO A 1 241 ? -4.437 36.124 38.424 1.00 37.69 241 PRO A CA 1
ATOM 1744 C C . PRO A 1 241 ? -3.008 35.636 38.714 1.00 37.69 241 PRO A C 1
ATOM 1746 O O . PRO A 1 241 ? -2.477 34.758 38.034 1.00 37.69 241 PRO A O 1
ATOM 1749 N N . GLN A 1 242 ? -2.390 36.197 39.757 1.00 39.31 242 GLN A N 1
ATOM 1750 C CA . GLN A 1 242 ? -1.189 35.643 40.383 1.00 39.31 242 GLN A CA 1
ATOM 1751 C C . GLN A 1 242 ? -1.516 34.288 41.023 1.00 39.31 242 GLN A C 1
ATOM 1753 O O . GLN A 1 242 ? -2.444 34.193 41.824 1.00 39.31 242 GLN A O 1
ATOM 1758 N N . SER A 1 243 ? -0.708 33.266 40.735 1.00 38.09 243 SER A N 1
ATOM 1759 C CA . SER A 1 243 ? -0.682 32.024 41.508 1.00 38.09 243 SER A CA 1
ATOM 1760 C C . SER A 1 243 ? 0.758 31.610 41.796 1.00 38.09 243 SER A C 1
ATOM 1762 O O . SER A 1 243 ? 1.635 31.644 40.934 1.00 38.09 243 SER A O 1
ATOM 1764 N N . SER A 1 244 ? 0.971 31.303 43.070 1.00 39.06 244 SER A N 1
ATOM 1765 C CA . SER A 1 244 ? 2.199 30.908 43.747 1.00 39.06 244 SER A CA 1
ATOM 1766 C C . SER A 1 244 ? 2.775 29.599 43.210 1.00 39.06 244 SER A C 1
ATOM 1768 O O . SER A 1 244 ? 2.046 28.634 42.992 1.00 39.06 244 SER A O 1
ATOM 1770 N N . GLY A 1 245 ? 4.098 29.561 43.052 1.00 39.44 245 GLY A N 1
ATOM 1771 C CA . GLY A 1 245 ? 4.825 28.390 42.581 1.00 39.44 245 GLY A CA 1
ATOM 1772 C C . GLY A 1 245 ? 4.826 27.218 43.562 1.00 39.44 245 GLY A C 1
ATOM 1773 O O . GLY A 1 245 ? 4.828 27.408 44.773 1.00 39.44 245 GLY A O 1
ATOM 1774 N N . ASN A 1 246 ? 4.879 26.015 42.989 1.00 35.31 246 ASN A N 1
ATOM 1775 C CA . ASN A 1 246 ? 5.679 24.886 43.458 1.00 35.31 246 ASN A CA 1
ATOM 1776 C C . ASN A 1 246 ? 5.863 23.915 42.278 1.00 35.31 246 ASN A C 1
ATOM 1778 O O . ASN A 1 246 ? 4.896 23.472 41.666 1.00 35.31 246 ASN A O 1
ATOM 1782 N N . ALA A 1 247 ? 7.116 23.627 41.930 1.00 36.41 247 ALA A N 1
ATOM 1783 C CA . ALA A 1 247 ? 7.498 22.725 40.849 1.00 36.41 247 ALA A CA 1
ATOM 1784 C C . ALA A 1 247 ? 7.489 21.267 41.323 1.00 36.41 247 ALA A C 1
ATOM 1786 O O . ALA A 1 247 ? 8.155 20.979 42.314 1.00 36.41 247 ALA A O 1
ATOM 1787 N N . VAL A 1 248 ? 6.837 20.350 40.591 1.00 30.62 248 VAL A N 1
ATOM 1788 C CA . VAL A 1 248 ? 7.194 18.917 40.580 1.00 30.62 248 VAL A CA 1
ATOM 1789 C C . VAL A 1 248 ? 6.873 18.281 39.215 1.00 30.62 248 VAL A C 1
ATOM 1791 O O . VAL A 1 248 ? 5.866 18.585 38.586 1.00 30.62 248 VAL A O 1
ATOM 1794 N N . ALA A 1 249 ? 7.807 17.429 38.796 1.00 30.53 249 ALA A N 1
ATOM 1795 C CA . ALA A 1 249 ? 8.013 16.684 37.558 1.00 30.53 249 ALA A CA 1
ATOM 1796 C C . ALA A 1 249 ? 6.811 16.066 36.809 1.00 30.53 249 ALA A C 1
ATOM 1798 O O . ALA A 1 249 ? 5.871 15.531 37.391 1.00 30.53 249 ALA A O 1
ATOM 1799 N N . ALA A 1 250 ? 6.971 16.038 35.480 1.00 33.22 250 ALA A N 1
ATOM 1800 C CA . ALA A 1 250 ? 6.193 15.271 34.515 1.00 33.22 250 ALA A CA 1
ATOM 1801 C C . ALA A 1 250 ? 6.377 13.753 34.705 1.00 33.22 250 ALA A C 1
ATOM 1803 O O . ALA A 1 250 ? 7.503 13.255 34.753 1.00 33.22 250 ALA A O 1
ATOM 1804 N N . ALA A 1 251 ? 5.265 13.020 34.760 1.00 31.47 251 ALA A N 1
ATOM 1805 C CA . ALA A 1 251 ? 5.237 11.564 34.747 1.00 31.47 251 ALA A CA 1
ATOM 1806 C C . ALA A 1 251 ? 4.968 11.060 33.318 1.00 31.47 251 ALA A C 1
ATOM 1808 O O . ALA A 1 251 ? 3.836 11.090 32.847 1.00 31.47 251 ALA A O 1
ATOM 1809 N N . ASN A 1 252 ? 6.018 10.575 32.652 1.00 33.91 252 ASN A N 1
ATOM 1810 C CA . ASN A 1 252 ? 5.906 9.599 31.570 1.00 33.91 252 ASN A CA 1
ATOM 1811 C C . ASN A 1 252 ? 5.923 8.206 32.214 1.00 33.91 252 ASN A C 1
ATOM 1813 O O . ASN A 1 252 ? 6.926 7.829 32.818 1.00 33.91 252 ASN A O 1
ATOM 1817 N N . GLN A 1 253 ? 4.840 7.439 32.085 1.00 28.78 253 GLN A N 1
ATOM 1818 C CA . GLN A 1 253 ? 4.854 5.996 32.328 1.00 28.78 253 GLN A CA 1
ATOM 1819 C C . GLN A 1 253 ? 4.489 5.274 31.032 1.00 28.78 253 GLN A C 1
ATOM 1821 O O . GLN A 1 253 ? 3.337 5.286 30.611 1.00 28.78 253 GLN A O 1
ATOM 1826 N N . ALA A 1 254 ? 5.494 4.643 30.426 1.00 31.97 254 ALA A N 1
ATOM 1827 C CA . ALA A 1 254 ? 5.312 3.504 29.541 1.00 31.97 254 ALA A CA 1
ATOM 1828 C C . ALA A 1 254 ? 5.560 2.230 30.363 1.00 31.97 254 ALA A C 1
ATOM 1830 O O . ALA A 1 254 ? 6.489 2.162 31.173 1.00 31.97 254 ALA A O 1
ATOM 1831 N N . SER A 1 255 ? 4.673 1.261 30.184 1.00 35.47 255 SER A N 1
ATOM 1832 C CA . SER A 1 255 ? 4.614 -0.040 30.843 1.00 35.47 255 SER A CA 1
ATOM 1833 C C . SER A 1 255 ? 5.809 -0.937 30.491 1.00 35.47 255 SER A C 1
ATOM 1835 O O . SER A 1 255 ? 6.304 -0.946 29.368 1.00 35.47 255 SER A O 1
ATOM 1837 N N . THR A 1 256 ? 6.264 -1.710 31.477 1.00 34.44 256 THR A N 1
ATOM 1838 C CA . THR A 1 256 ? 7.314 -2.737 31.359 1.00 34.44 256 THR A CA 1
ATOM 1839 C C . THR A 1 256 ? 6.740 -4.069 30.863 1.00 34.44 256 THR A C 1
ATOM 1841 O O . THR A 1 256 ? 5.578 -4.376 31.136 1.00 34.44 256 THR A O 1
ATOM 1844 N N . PRO A 1 257 ? 7.564 -4.903 30.197 1.00 34.22 257 PRO A N 1
ATOM 1845 C CA . PRO A 1 257 ? 7.816 -6.229 30.772 1.00 34.22 257 PRO A CA 1
ATOM 1846 C C . PRO A 1 257 ? 9.303 -6.645 30.837 1.00 34.22 257 PRO A C 1
ATOM 1848 O O . PRO A 1 257 ? 10.077 -6.453 29.909 1.00 34.22 257 PRO A O 1
ATOM 1851 N N . ALA A 1 258 ? 9.619 -7.285 31.969 1.00 30.19 258 ALA A N 1
ATOM 1852 C CA . ALA A 1 258 ? 10.586 -8.362 32.234 1.00 30.19 258 ALA A CA 1
ATOM 1853 C C . ALA A 1 258 ? 12.071 -8.247 31.800 1.00 30.19 258 ALA A C 1
ATOM 1855 O O . ALA A 1 258 ? 12.487 -8.682 30.735 1.00 30.19 258 ALA A O 1
ATOM 1856 N N . ASN A 1 259 ? 12.876 -7.792 32.766 1.00 41.22 259 ASN A N 1
ATOM 1857 C CA . ASN A 1 259 ? 14.164 -8.336 33.232 1.00 41.22 259 ASN A CA 1
ATOM 1858 C C . ASN A 1 259 ? 14.948 -9.289 32.292 1.00 41.22 259 ASN A C 1
ATOM 1860 O O . ASN A 1 259 ? 14.720 -10.498 32.298 1.00 41.22 259 ASN A O 1
ATOM 1864 N N . ALA A 1 260 ? 15.986 -8.767 31.631 1.00 34.28 260 ALA A N 1
ATOM 1865 C CA . ALA A 1 260 ? 17.123 -9.555 31.153 1.00 34.28 260 ALA A CA 1
ATOM 1866 C C . ALA A 1 260 ? 18.435 -8.932 31.661 1.00 34.28 260 ALA A C 1
ATOM 1868 O O . ALA A 1 260 ? 18.668 -7.729 31.562 1.00 34.28 260 ALA A O 1
ATOM 1869 N N . THR A 1 261 ? 19.253 -9.775 32.283 1.00 31.36 261 THR A N 1
ATOM 1870 C CA . THR A 1 261 ? 20.514 -9.473 32.970 1.00 31.36 261 THR A CA 1
ATOM 1871 C C . THR A 1 261 ? 21.582 -8.957 31.990 1.00 31.36 261 THR A C 1
ATOM 1873 O O . THR A 1 261 ? 21.685 -9.491 30.884 1.00 31.36 261 THR A O 1
ATOM 1876 N N . PRO A 1 262 ? 22.412 -7.956 32.351 1.00 36.16 262 PRO A N 1
ATOM 1877 C CA . PRO A 1 262 ? 23.392 -7.402 31.426 1.00 36.16 262 PRO A CA 1
ATOM 1878 C C . PRO A 1 262 ? 24.564 -8.369 31.256 1.00 36.16 262 PRO A C 1
ATOM 1880 O O . PRO A 1 262 ? 25.215 -8.745 32.231 1.00 36.16 262 PRO A O 1
ATOM 1883 N N . THR A 1 263 ? 24.870 -8.728 30.010 1.00 35.59 263 THR A N 1
ATOM 1884 C CA . THR A 1 263 ? 26.119 -9.419 29.670 1.00 35.59 263 THR A CA 1
ATOM 1885 C C . THR A 1 263 ? 26.864 -8.561 28.656 1.00 35.59 263 THR A C 1
ATOM 1887 O O . THR A 1 263 ? 26.421 -8.398 27.522 1.00 35.59 263 THR A O 1
ATOM 1890 N N . ASN A 1 264 ? 27.976 -7.965 29.089 1.00 39.41 264 ASN A N 1
ATOM 1891 C CA . ASN A 1 264 ? 28.957 -7.360 28.193 1.00 39.41 264 ASN A CA 1
ATOM 1892 C C . ASN A 1 264 ? 29.704 -8.495 27.488 1.00 39.41 264 ASN A C 1
ATOM 1894 O O . ASN A 1 264 ? 30.369 -9.288 28.153 1.00 39.41 264 ASN A O 1
ATOM 1898 N N . GLY A 1 265 ? 29.612 -8.566 26.163 1.00 33.69 265 GLY A N 1
ATOM 1899 C CA . GLY A 1 265 ? 30.343 -9.552 25.377 1.00 33.69 265 GLY A CA 1
ATOM 1900 C C . GLY A 1 265 ? 30.282 -9.238 23.892 1.00 33.69 265 GLY A C 1
ATOM 1901 O O . GLY A 1 265 ? 29.227 -9.335 23.274 1.00 33.69 265 GLY A O 1
ATOM 1902 N N . SER A 1 266 ? 31.427 -8.850 23.343 1.00 48.38 266 SER A N 1
ATOM 1903 C CA . SER A 1 266 ? 31.692 -8.788 21.912 1.00 48.38 266 SER A CA 1
ATOM 1904 C C . SER A 1 266 ? 31.551 -10.191 21.327 1.00 48.38 266 SER A C 1
ATOM 1906 O O . SER A 1 266 ? 32.413 -11.019 21.579 1.00 48.38 266 SER A O 1
ATOM 1908 N N . ASP A 1 267 ? 30.438 -10.469 20.651 1.00 45.41 267 ASP A N 1
ATOM 1909 C CA . ASP A 1 267 ? 30.268 -11.455 19.573 1.00 45.41 267 ASP A CA 1
ATOM 1910 C C . ASP A 1 267 ? 28.776 -11.552 19.223 1.00 45.41 267 ASP A C 1
ATOM 1912 O O . ASP A 1 267 ? 27.917 -11.201 20.032 1.00 45.41 267 ASP A O 1
ATOM 1916 N N . ASN A 1 268 ? 28.475 -12.046 18.016 1.00 59.53 268 ASN A N 1
ATOM 1917 C CA . ASN A 1 268 ? 27.168 -12.214 17.345 1.00 59.53 268 ASN A CA 1
ATOM 1918 C C . ASN A 1 268 ? 26.068 -12.985 18.138 1.00 59.53 268 ASN A C 1
ATOM 1920 O O . ASN A 1 268 ? 25.084 -13.440 17.569 1.00 59.53 268 ASN A O 1
ATOM 1924 N N . SER A 1 269 ? 26.230 -13.162 19.449 1.00 61.12 269 SER A N 1
ATOM 1925 C CA . SER A 1 269 ? 25.370 -13.897 20.382 1.00 61.12 269 SER A CA 1
ATOM 1926 C C . SER A 1 269 ? 24.073 -13.178 20.770 1.00 61.12 269 SER A C 1
ATOM 1928 O O . SER A 1 269 ? 23.155 -13.818 21.277 1.00 61.12 269 SER A O 1
ATOM 1930 N N . GLN A 1 270 ? 23.970 -11.867 20.527 1.00 67.38 270 GLN A N 1
ATOM 1931 C CA . GLN A 1 270 ? 22.759 -11.098 20.838 1.00 67.38 270 GLN A CA 1
ATOM 1932 C C . GLN A 1 270 ? 21.653 -11.252 19.792 1.00 67.38 270 GLN A C 1
ATOM 1934 O O . GLN A 1 270 ? 20.510 -10.907 20.076 1.00 67.38 270 GLN A O 1
ATOM 1939 N N . CYS A 1 271 ? 21.967 -11.754 18.596 1.00 77.81 271 CYS A N 1
ATOM 1940 C CA . CYS A 1 271 ? 20.980 -11.994 17.553 1.00 77.81 271 CYS A CA 1
ATOM 1941 C C . CYS A 1 271 ? 20.749 -13.499 17.398 1.00 77.81 271 CYS A C 1
ATOM 1943 O O . CYS A 1 271 ? 21.617 -14.247 16.954 1.00 77.81 271 CYS A O 1
ATOM 1945 N N . THR A 1 272 ? 19.560 -13.938 17.788 1.00 76.06 272 THR A N 1
ATOM 1946 C CA . THR A 1 272 ? 19.070 -15.314 17.685 1.00 76.06 272 THR A CA 1
ATOM 1947 C C . THR A 1 272 ? 17.855 -15.352 16.758 1.00 76.06 272 THR A C 1
ATOM 1949 O O . THR A 1 272 ? 17.294 -14.316 16.407 1.00 76.06 272 THR A O 1
ATOM 1952 N N . GLY A 1 273 ? 17.398 -16.546 16.371 1.00 68.06 273 GLY A N 1
ATOM 1953 C CA . GLY A 1 273 ? 16.150 -16.674 15.606 1.00 68.06 273 GLY A CA 1
ATOM 1954 C C . GLY A 1 273 ? 14.916 -16.122 16.341 1.00 68.06 273 GLY A C 1
ATOM 1955 O O . GLY A 1 273 ? 13.945 -15.745 15.697 1.00 68.06 273 GLY A O 1
ATOM 1956 N N . SER A 1 274 ? 14.964 -16.025 17.674 1.00 78.62 274 SER A N 1
ATOM 1957 C CA . SER A 1 274 ? 13.821 -15.646 18.515 1.00 78.62 274 SER A CA 1
ATOM 1958 C C . SER A 1 274 ? 13.624 -14.137 18.691 1.00 78.62 274 SER A C 1
ATOM 1960 O O . SER A 1 274 ? 12.586 -13.727 19.198 1.00 78.62 274 SER A O 1
ATOM 1962 N N . ASN A 1 275 ? 14.595 -13.306 18.305 1.00 80.06 275 ASN A N 1
ATOM 1963 C CA . ASN A 1 275 ? 14.516 -11.844 18.409 1.00 80.06 275 ASN A CA 1
ATOM 1964 C C . ASN A 1 275 ? 14.644 -11.145 17.050 1.00 80.06 275 ASN A C 1
ATOM 1966 O O . ASN A 1 275 ? 15.166 -10.034 16.955 1.00 80.06 275 ASN A O 1
ATOM 1970 N N . ASN A 1 276 ? 14.135 -11.802 16.005 1.00 85.38 276 ASN A N 1
ATOM 1971 C CA . ASN A 1 276 ? 14.026 -11.232 14.668 1.00 85.38 276 ASN A CA 1
ATOM 1972 C C . ASN A 1 276 ? 13.256 -9.900 14.690 1.00 85.38 276 ASN A C 1
ATOM 1974 O O . ASN A 1 276 ? 12.236 -9.780 15.365 1.00 85.38 276 ASN A O 1
ATOM 1978 N N . GLY A 1 277 ? 13.753 -8.897 13.970 1.00 82.62 277 GLY A N 1
ATOM 1979 C CA . GLY A 1 277 ? 13.185 -7.549 13.916 1.00 82.62 277 GLY A CA 1
ATOM 1980 C C . GLY A 1 277 ? 13.498 -6.657 15.125 1.00 82.62 277 GLY A C 1
ATOM 1981 O O . GLY A 1 277 ? 13.165 -5.474 15.098 1.00 82.62 277 GLY A O 1
ATOM 1982 N N . GLN A 1 278 ? 14.155 -7.166 16.175 1.00 90.31 278 GLN A N 1
ATOM 1983 C CA . GLN A 1 278 ? 14.516 -6.347 17.337 1.00 90.31 278 GLN A CA 1
ATOM 1984 C C . GLN A 1 278 ? 15.810 -5.559 17.111 1.00 90.31 278 GLN A C 1
ATOM 1986 O O . GLN A 1 278 ? 16.768 -6.054 16.508 1.00 90.31 278 GLN A O 1
ATOM 1991 N N . LEU A 1 279 ? 15.853 -4.341 17.657 1.00 91.50 279 LEU A N 1
ATOM 1992 C CA . LEU A 1 279 ? 17.060 -3.522 17.704 1.00 91.50 279 LEU A CA 1
ATOM 1993 C C . LEU A 1 279 ? 18.003 -4.037 18.797 1.00 91.50 279 LEU A C 1
ATOM 1995 O O . LEU A 1 279 ? 17.627 -4.165 19.961 1.00 91.50 279 LEU A O 1
ATOM 1999 N N . VAL A 1 280 ? 19.250 -4.299 18.420 1.00 92.00 280 VAL A N 1
ATOM 2000 C CA . VAL A 1 280 ? 20.330 -4.722 19.318 1.00 92.00 280 VAL A CA 1
ATOM 2001 C C . VAL A 1 280 ? 21.444 -3.677 19.335 1.00 92.00 280 VAL A C 1
ATOM 2003 O O . VAL A 1 280 ? 21.668 -2.979 18.345 1.00 92.00 280 VAL A O 1
ATOM 2006 N N . CYS A 1 281 ? 22.143 -3.553 20.465 1.00 92.06 281 CYS A N 1
ATOM 2007 C CA . CYS A 1 281 ? 23.208 -2.565 20.660 1.00 92.06 281 CYS A CA 1
ATOM 2008 C C . CYS A 1 281 ? 24.578 -3.238 20.749 1.00 92.06 281 CYS A C 1
ATOM 2010 O O . CYS A 1 281 ? 24.792 -4.075 21.623 1.00 92.06 281 CYS A O 1
ATOM 2012 N N . ASN A 1 282 ? 25.530 -2.801 19.922 1.00 89.00 282 ASN A N 1
ATOM 2013 C CA . ASN A 1 282 ? 26.940 -3.162 20.064 1.00 89.00 282 ASN A CA 1
ATOM 2014 C C . ASN A 1 282 ? 27.698 -1.976 20.660 1.00 89.00 282 ASN A C 1
ATOM 2016 O O . ASN A 1 282 ? 28.147 -1.062 19.962 1.00 89.00 282 ASN A O 1
ATOM 2020 N N . GLY A 1 283 ? 27.769 -1.969 21.991 1.00 88.25 283 GLY A N 1
ATOM 2021 C CA . GLY A 1 283 ? 28.189 -0.793 22.742 1.00 88.25 283 GLY A CA 1
ATOM 2022 C C . GLY A 1 283 ? 27.224 0.381 22.553 1.00 88.25 283 GLY A C 1
ATOM 2023 O O . GLY A 1 283 ? 26.080 0.215 22.138 1.00 88.25 283 GLY A O 1
ATOM 2024 N N . THR A 1 284 ? 27.691 1.588 22.869 1.00 92.19 284 THR A N 1
ATOM 2025 C CA . THR A 1 284 ? 26.869 2.807 22.791 1.00 92.19 284 THR A CA 1
ATOM 2026 C C . THR A 1 284 ? 26.841 3.441 21.407 1.00 92.19 284 THR A C 1
ATOM 2028 O O . THR A 1 284 ? 25.984 4.279 21.146 1.00 92.19 284 THR A O 1
ATOM 2031 N N . THR A 1 285 ? 27.776 3.070 20.532 1.00 92.50 285 THR A N 1
ATOM 2032 C CA . THR A 1 285 ? 28.021 3.756 19.257 1.00 92.50 285 THR A CA 1
ATOM 2033 C C . THR A 1 285 ? 27.486 3.013 18.044 1.00 92.50 285 THR A C 1
ATOM 2035 O O . THR A 1 285 ? 27.482 3.591 16.962 1.00 92.50 285 THR A O 1
ATOM 2038 N N . HIS A 1 286 ? 27.036 1.766 18.200 1.00 93.00 286 HIS A N 1
ATOM 2039 C CA . HIS A 1 286 ? 26.497 0.975 17.101 1.00 93.00 286 HIS A CA 1
ATOM 2040 C C . HIS A 1 286 ? 25.188 0.300 17.484 1.00 93.00 286 HIS A C 1
ATOM 2042 O O . HIS A 1 286 ? 25.002 -0.163 18.611 1.00 93.00 286 HIS A O 1
ATOM 2048 N N . PHE A 1 287 ? 24.303 0.207 16.503 1.00 93.94 287 PHE A N 1
ATOM 2049 C CA . PHE A 1 287 ? 23.059 -0.534 16.582 1.00 93.94 287 PHE A CA 1
ATOM 2050 C C . PHE A 1 287 ? 22.910 -1.424 15.353 1.00 93.94 287 PHE A C 1
ATOM 2052 O O . PHE A 1 287 ? 23.592 -1.240 14.347 1.00 93.94 287 PHE A O 1
ATOM 2059 N N . GLY A 1 288 ? 22.030 -2.405 15.436 1.00 92.75 288 GLY A N 1
ATOM 2060 C CA . GLY A 1 288 ? 21.644 -3.210 14.291 1.00 92.75 288 GLY A CA 1
ATOM 2061 C C . GLY A 1 288 ? 20.269 -3.808 14.516 1.00 92.75 288 GLY A C 1
ATOM 2062 O O . GLY A 1 288 ? 19.801 -3.890 15.652 1.00 92.75 288 GLY A O 1
ATOM 2063 N N . ILE A 1 289 ? 19.616 -4.214 13.434 1.00 93.19 289 ILE A N 1
ATOM 2064 C CA . ILE A 1 289 ? 18.366 -4.967 13.504 1.00 93.19 289 ILE A CA 1
ATOM 2065 C C . ILE A 1 289 ? 18.709 -6.442 13.348 1.00 93.19 289 ILE A C 1
ATOM 2067 O O . ILE A 1 289 ? 19.411 -6.827 12.409 1.00 93.19 289 ILE A O 1
ATOM 2071 N N . CYS A 1 290 ? 18.259 -7.257 14.297 1.00 91.31 290 CYS A N 1
ATOM 2072 C CA . CYS A 1 290 ? 18.450 -8.694 14.220 1.00 91.31 290 CYS A CA 1
ATOM 2073 C C . CYS A 1 290 ? 17.576 -9.268 13.102 1.00 91.31 290 CYS A C 1
ATOM 2075 O O . CYS A 1 290 ? 16.368 -9.049 13.085 1.00 91.31 290 CYS A O 1
ATOM 2077 N N . ASN A 1 291 ? 18.197 -9.998 12.180 1.00 84.75 291 ASN A N 1
ATOM 2078 C CA . ASN A 1 291 ? 17.556 -10.617 11.034 1.00 84.75 291 ASN A CA 1
ATOM 2079 C C . ASN A 1 291 ? 17.985 -12.090 10.918 1.00 84.75 291 ASN A C 1
ATOM 2081 O O . ASN A 1 291 ? 19.090 -12.384 10.466 1.00 84.75 291 ASN A O 1
ATOM 2085 N N . TRP A 1 292 ? 17.159 -13.017 11.402 1.00 82.06 292 TRP A N 1
ATOM 2086 C CA . TRP A 1 292 ? 17.388 -14.471 11.399 1.00 82.06 292 TRP A CA 1
ATOM 2087 C C . TRP A 1 292 ? 18.786 -14.897 11.890 1.00 82.06 292 TRP A C 1
ATOM 2089 O O . TRP A 1 292 ? 19.497 -15.672 11.251 1.00 82.06 292 TRP A O 1
ATOM 2099 N N . GLY A 1 293 ? 19.208 -14.378 13.049 1.00 81.19 293 GLY A N 1
ATOM 2100 C CA . GLY A 1 293 ? 20.523 -14.685 13.636 1.00 81.19 293 GLY A CA 1
ATOM 2101 C C . GLY A 1 293 ? 21.705 -13.952 12.982 1.00 81.19 293 GLY A C 1
ATOM 2102 O O . GLY A 1 293 ? 22.869 -14.243 13.279 1.00 81.19 293 GLY A O 1
ATOM 2103 N N . LYS A 1 294 ? 21.424 -13.005 12.083 1.00 81.50 294 LYS A N 1
ATOM 2104 C CA . LYS A 1 294 ? 22.395 -12.094 11.474 1.00 81.50 294 LYS A CA 1
ATOM 2105 C C . LYS A 1 294 ? 22.086 -10.662 11.881 1.00 81.50 294 LYS A C 1
ATOM 2107 O O . LYS A 1 294 ? 20.932 -10.277 12.002 1.00 81.50 294 LYS A O 1
ATOM 2112 N N . VAL A 1 295 ? 23.119 -9.852 12.056 1.00 87.62 295 VAL A N 1
ATOM 2113 C CA . VAL A 1 295 ? 22.974 -8.419 12.311 1.00 87.62 295 VAL A CA 1
ATOM 2114 C C . VAL A 1 295 ? 23.978 -7.659 11.459 1.00 87.62 295 VAL A C 1
ATOM 2116 O O . VAL A 1 295 ? 25.153 -8.021 11.390 1.00 87.62 295 VAL A O 1
ATOM 2119 N N . VAL A 1 296 ? 23.503 -6.608 10.799 1.00 88.19 296 VAL A N 1
ATOM 2120 C CA . VAL A 1 296 ? 24.357 -5.623 10.134 1.00 88.19 296 VAL A CA 1
ATOM 2121 C C . VAL A 1 296 ? 24.475 -4.428 11.069 1.00 88.19 296 VAL A C 1
ATOM 2123 O O . VAL A 1 296 ? 23.469 -3.822 11.436 1.00 88.19 296 VAL A O 1
ATOM 2126 N N . TRP A 1 297 ? 25.701 -4.118 11.487 1.00 90.56 297 TRP A N 1
ATOM 2127 C CA . TRP A 1 297 ? 25.967 -3.024 12.416 1.00 90.56 297 TRP A CA 1
ATOM 2128 C C . TRP A 1 297 ? 26.046 -1.685 11.686 1.00 90.56 297 TRP A C 1
ATOM 2130 O O . TRP A 1 297 ? 26.758 -1.552 10.692 1.00 90.56 297 TRP A O 1
ATOM 2140 N N . GLN A 1 298 ? 25.359 -0.687 12.226 1.00 89.94 298 GLN A N 1
ATOM 2141 C CA . GLN A 1 298 ? 25.386 0.702 11.786 1.00 89.94 298 GLN A CA 1
ATOM 2142 C C . GLN A 1 298 ? 25.767 1.602 12.958 1.00 89.94 298 GLN A C 1
ATOM 2144 O O . GLN A 1 298 ? 25.475 1.290 14.115 1.00 89.94 298 GLN A O 1
ATOM 2149 N N . SER A 1 299 ? 26.440 2.716 12.679 1.00 93.44 299 SER A N 1
ATOM 2150 C CA . SER A 1 299 ? 26.742 3.706 13.711 1.00 93.44 299 SER A CA 1
ATOM 2151 C C . SER A 1 299 ? 25.475 4.453 14.124 1.00 93.44 299 SER A C 1
ATOM 2153 O O . SER A 1 299 ? 24.618 4.754 13.297 1.00 93.44 299 SER A O 1
ATOM 2155 N N . VAL A 1 300 ? 25.360 4.774 15.409 1.00 92.12 300 VAL A N 1
ATOM 2156 C CA . VAL A 1 300 ? 24.311 5.676 15.900 1.00 92.12 300 VAL A CA 1
ATOM 2157 C C . VAL A 1 300 ? 24.555 7.096 15.385 1.00 92.12 300 VAL A C 1
ATOM 2159 O O . VAL A 1 300 ? 25.699 7.495 15.162 1.00 92.12 300 VAL A O 1
ATOM 2162 N N . ALA A 1 301 ? 23.485 7.873 15.215 1.00 87.88 301 ALA A N 1
ATOM 2163 C CA . ALA A 1 301 ? 23.593 9.267 14.799 1.00 87.88 301 ALA A CA 1
ATOM 2164 C C . ALA A 1 301 ? 24.318 10.123 15.856 1.00 87.88 301 ALA A C 1
ATOM 2166 O O . ALA A 1 301 ? 24.238 9.852 17.061 1.00 87.88 301 ALA A O 1
ATOM 2167 N N . ASP A 1 302 ? 24.975 11.198 15.414 1.00 86.19 302 ASP A N 1
ATOM 2168 C CA . ASP A 1 302 ? 25.632 12.165 16.297 1.00 86.19 302 ASP A CA 1
ATOM 2169 C C . ASP A 1 302 ? 24.679 12.648 17.407 1.00 86.19 302 ASP A C 1
ATOM 2171 O O . ASP A 1 302 ? 23.541 13.046 17.166 1.00 86.19 302 ASP A O 1
ATOM 2175 N N . GLY A 1 303 ? 25.152 12.620 18.656 1.00 84.81 303 GLY A N 1
ATOM 2176 C CA . GLY A 1 303 ? 24.357 13.032 19.818 1.00 84.81 303 GLY A CA 1
ATOM 2177 C C . GLY A 1 303 ? 23.372 11.979 20.338 1.00 84.81 303 GLY A C 1
ATOM 2178 O O . GLY A 1 303 ? 22.674 12.253 21.316 1.00 84.81 303 GLY A O 1
ATOM 2179 N N . THR A 1 304 ? 23.348 10.775 19.761 1.00 92.50 304 THR A N 1
ATOM 2180 C CA . THR A 1 304 ? 22.566 9.629 20.252 1.00 92.50 304 THR A CA 1
ATOM 2181 C C . THR A 1 304 ? 23.470 8.490 20.734 1.00 92.50 304 THR A C 1
ATOM 2183 O O . THR A 1 304 ? 24.660 8.455 20.427 1.00 92.50 304 THR A O 1
ATOM 2186 N N . ILE A 1 305 ? 22.923 7.589 21.550 1.00 93.75 305 ILE A N 1
ATOM 2187 C CA . ILE A 1 305 ? 23.558 6.343 21.984 1.00 93.75 305 ILE A CA 1
ATOM 2188 C C . ILE A 1 305 ? 22.571 5.184 21.876 1.00 93.75 305 ILE A C 1
ATOM 2190 O O . ILE A 1 305 ? 21.374 5.359 22.115 1.00 93.75 305 ILE A O 1
ATOM 2194 N N . CYS A 1 306 ? 23.089 3.998 21.569 1.00 94.19 306 CYS A N 1
ATOM 2195 C CA . CYS A 1 306 ? 22.353 2.749 21.707 1.00 94.19 306 CYS A CA 1
ATOM 2196 C C . CYS A 1 306 ? 22.532 2.224 23.130 1.00 94.19 306 CYS A C 1
ATOM 2198 O O . CYS A 1 306 ? 23.651 1.972 23.570 1.00 94.19 306 CYS A O 1
ATOM 2200 N N . GLU A 1 307 ? 21.444 2.068 23.873 1.00 91.56 307 GLU A N 1
ATOM 2201 C CA . GLU A 1 307 ? 21.486 1.460 25.199 1.00 91.56 307 GLU A CA 1
ATOM 2202 C C . GLU A 1 307 ? 20.210 0.655 25.435 1.00 91.56 307 GLU A C 1
ATOM 2204 O O . GLU A 1 307 ? 19.105 1.129 25.169 1.00 91.56 307 GLU A O 1
ATOM 2209 N N . ASN A 1 308 ? 20.362 -0.568 25.948 1.00 85.56 308 ASN A N 1
ATOM 2210 C CA . ASN A 1 308 ? 19.254 -1.471 26.275 1.00 85.56 308 ASN A CA 1
ATOM 2211 C C . ASN A 1 308 ? 18.269 -1.700 25.110 1.00 85.56 308 ASN A C 1
ATOM 2213 O O . ASN A 1 308 ? 17.059 -1.678 25.313 1.00 85.56 308 ASN A O 1
ATOM 2217 N N . GLY A 1 309 ? 18.779 -1.883 23.886 1.00 87.31 309 GLY A N 1
ATOM 2218 C CA . GLY A 1 309 ? 17.940 -2.134 22.705 1.00 87.31 309 GLY A CA 1
ATOM 2219 C C . GLY A 1 309 ? 17.138 -0.916 22.235 1.00 87.31 309 GLY A C 1
ATOM 2220 O O . GLY A 1 309 ? 16.159 -1.063 21.511 1.00 87.31 309 GLY A O 1
ATOM 2221 N N . THR A 1 310 ? 17.538 0.295 22.637 1.00 90.56 310 THR A N 1
ATOM 2222 C CA . THR A 1 310 ? 16.897 1.550 22.221 1.00 90.56 310 THR A CA 1
ATOM 2223 C C . THR A 1 310 ? 17.932 2.601 21.837 1.00 90.56 310 THR A C 1
ATOM 2225 O O . THR A 1 310 ? 19.017 2.656 22.418 1.00 90.56 310 THR A O 1
ATOM 2228 N N . ILE A 1 311 ? 17.588 3.458 20.873 1.00 93.88 311 ILE A N 1
ATOM 2229 C CA . ILE A 1 311 ? 18.376 4.646 20.527 1.00 93.88 311 ILE A CA 1
ATOM 2230 C C . ILE A 1 311 ? 17.816 5.831 21.300 1.00 93.88 311 ILE A C 1
ATOM 2232 O O . ILE A 1 311 ? 16.631 6.144 21.199 1.00 93.88 311 ILE A O 1
ATOM 2236 N N . LYS A 1 312 ? 18.666 6.501 22.074 1.00 91.75 312 LYS A N 1
ATOM 2237 C CA . LYS A 1 312 ? 18.277 7.664 22.878 1.00 91.75 312 LYS A CA 1
ATOM 2238 C C . LYS A 1 312 ? 19.324 8.764 22.813 1.00 91.75 312 LYS A C 1
ATOM 2240 O O . LYS A 1 312 ? 20.474 8.514 22.464 1.00 91.75 312 LYS A O 1
ATOM 2245 N N . ALA A 1 313 ? 18.941 9.990 23.160 1.00 90.75 313 ALA A N 1
ATOM 2246 C CA . ALA A 1 313 ? 19.884 11.101 23.236 1.00 90.75 313 ALA A CA 1
ATOM 2247 C C . ALA A 1 313 ? 21.001 10.794 24.249 1.00 90.75 313 ALA A C 1
ATOM 2249 O O . ALA A 1 313 ? 20.744 10.309 25.352 1.00 90.75 313 ALA A O 1
ATOM 2250 N N . ALA A 1 314 ? 22.248 11.091 23.887 1.00 84.62 314 ALA A N 1
ATOM 2251 C CA . ALA A 1 314 ? 23.368 10.960 24.804 1.00 84.62 314 ALA A CA 1
ATOM 2252 C C . ALA A 1 314 ? 23.193 11.962 25.957 1.00 84.62 314 ALA A C 1
ATOM 2254 O O . ALA A 1 314 ? 23.009 13.155 25.716 1.00 84.62 314 ALA A O 1
ATOM 2255 N N . ASN A 1 315 ? 23.337 11.520 27.211 1.00 71.31 315 ASN A N 1
ATOM 2256 C CA . ASN A 1 315 ? 23.231 12.398 28.393 1.00 71.31 315 ASN A CA 1
ATOM 2257 C C . ASN A 1 315 ? 24.210 13.596 28.355 1.00 71.31 315 ASN A C 1
ATOM 2259 O O . ASN A 1 315 ? 23.993 14.604 29.019 1.00 71.31 315 ASN A O 1
ATOM 2263 N N . ASN A 1 316 ? 25.256 13.509 27.522 1.00 60.78 316 ASN A N 1
ATOM 2264 C CA . ASN A 1 316 ? 26.250 14.551 27.273 1.00 60.78 316 ASN A CA 1
ATOM 2265 C C . ASN A 1 316 ? 26.155 15.173 25.864 1.00 60.78 316 ASN A C 1
ATOM 2267 O O . ASN A 1 316 ? 27.134 15.755 25.397 1.00 60.78 316 ASN A O 1
ATOM 2271 N N . ALA A 1 317 ? 25.010 15.093 25.174 1.00 53.72 317 ALA A N 1
ATOM 2272 C CA . ALA A 1 317 ? 24.825 15.691 23.842 1.00 53.72 317 ALA A CA 1
ATOM 2273 C C . ALA A 1 317 ? 25.206 17.188 23.818 1.00 53.72 317 ALA A C 1
ATOM 2275 O O . ALA A 1 317 ? 25.779 17.684 22.848 1.00 53.72 317 ALA A O 1
ATOM 2276 N N . ARG A 1 318 ? 25.010 17.887 24.946 1.00 51.56 318 ARG A N 1
ATOM 2277 C CA . ARG A 1 318 ? 25.425 19.284 25.141 1.00 51.56 318 ARG A CA 1
ATOM 2278 C C . ARG A 1 318 ? 26.951 19.472 25.214 1.00 51.56 318 ARG A C 1
ATOM 2280 O O . ARG A 1 318 ? 27.457 20.477 24.728 1.00 51.56 318 ARG A O 1
ATOM 2287 N N . ALA A 1 319 ? 27.693 18.504 25.756 1.00 48.44 319 ALA A N 1
ATOM 2288 C CA . ALA A 1 319 ? 29.153 18.564 25.862 1.00 48.44 319 ALA A CA 1
ATOM 2289 C C . ALA A 1 319 ? 29.853 18.249 24.527 1.00 48.44 319 ALA A C 1
ATOM 2291 O O . ALA A 1 319 ? 30.871 18.861 24.210 1.00 48.44 319 ALA A O 1
ATOM 2292 N N . VAL A 1 320 ? 29.293 17.351 23.705 1.00 51.47 320 VAL A N 1
ATOM 2293 C CA . VAL A 1 320 ? 29.830 17.057 22.360 1.00 51.47 320 VAL A CA 1
ATOM 2294 C C . VAL A 1 320 ? 29.636 18.256 21.422 1.00 51.47 320 VAL A C 1
ATOM 2296 O O . VAL A 1 320 ? 30.559 18.620 20.689 1.00 51.47 320 VAL A O 1
ATOM 2299 N N . ALA A 1 321 ? 28.491 18.941 21.517 1.00 51.31 321 ALA A N 1
ATOM 2300 C CA . ALA A 1 321 ? 28.251 20.197 20.808 1.00 51.31 321 ALA A CA 1
ATOM 2301 C C . ALA A 1 321 ? 29.218 21.319 21.255 1.00 51.31 321 ALA A C 1
ATOM 2303 O O . ALA A 1 321 ? 29.800 22.005 20.412 1.00 51.31 321 ALA A O 1
ATOM 2304 N N . GLU A 1 322 ? 29.475 21.472 22.561 1.00 47.47 322 GLU A N 1
ATOM 2305 C CA . GLU A 1 322 ? 30.407 22.490 23.081 1.00 47.47 322 GLU A CA 1
ATOM 2306 C C . GLU A 1 322 ? 31.879 22.241 22.712 1.00 47.47 322 GLU A C 1
ATOM 2308 O O . GLU A 1 322 ? 32.626 23.197 22.472 1.00 47.47 322 GLU A O 1
ATOM 2313 N N . VAL A 1 323 ? 32.323 20.982 22.624 1.00 51.53 323 VAL A N 1
ATOM 2314 C CA . VAL A 1 323 ? 33.701 20.660 22.208 1.00 51.53 323 VAL A CA 1
ATOM 2315 C C . VAL A 1 323 ? 33.941 21.053 20.743 1.00 51.53 323 VAL A C 1
ATOM 2317 O O . VAL A 1 323 ? 35.019 21.560 20.420 1.00 51.53 323 VAL A O 1
ATOM 2320 N N . LYS A 1 324 ? 32.938 20.913 19.863 1.00 52.06 324 LYS A N 1
ATOM 2321 C CA . LYS A 1 324 ? 33.035 21.319 18.446 1.00 52.06 324 LYS A CA 1
ATOM 2322 C C . LYS A 1 324 ? 33.121 22.846 18.295 1.00 52.06 324 LYS A C 1
ATOM 2324 O O . LYS A 1 324 ? 33.962 23.333 17.538 1.00 52.06 324 LYS A O 1
ATOM 2329 N N . VAL A 1 325 ? 32.359 23.606 19.090 1.00 52.00 325 VAL A N 1
ATOM 2330 C CA . VAL A 1 325 ? 32.418 25.084 19.095 1.00 52.00 325 VAL A CA 1
ATOM 2331 C C . VAL A 1 325 ? 33.779 25.595 19.583 1.00 52.00 325 VAL A C 1
ATOM 2333 O O . VAL A 1 325 ? 34.333 26.526 18.994 1.00 52.00 325 VAL A O 1
ATOM 2336 N N . LYS A 1 326 ? 34.382 24.964 20.601 1.00 46.09 326 LYS A N 1
ATOM 2337 C CA . LYS A 1 326 ? 35.712 25.364 21.100 1.00 46.09 326 LYS A CA 1
ATOM 2338 C C . LYS A 1 326 ? 36.853 25.010 20.142 1.00 46.09 326 LYS A C 1
ATOM 2340 O O . LYS A 1 326 ? 37.823 25.759 20.065 1.00 46.09 326 LYS A O 1
ATOM 2345 N N . ARG A 1 327 ? 36.741 23.919 19.373 1.00 46.69 327 ARG A N 1
ATOM 2346 C CA . ARG A 1 327 ? 37.765 23.529 18.384 1.00 46.69 327 ARG A CA 1
ATOM 2347 C C . ARG A 1 327 ? 37.778 24.446 17.154 1.00 46.69 327 ARG A C 1
ATOM 2349 O O . ARG A 1 327 ? 38.849 24.712 16.618 1.00 46.69 327 ARG A O 1
ATOM 2356 N N . ALA A 1 328 ? 36.623 24.991 16.763 1.00 50.16 328 ALA A N 1
ATOM 2357 C CA . ALA A 1 328 ? 36.517 25.946 15.656 1.00 50.16 328 ALA A CA 1
ATOM 2358 C C . ALA A 1 328 ? 37.161 27.317 15.961 1.00 50.16 328 ALA A C 1
ATOM 2360 O O . ALA A 1 328 ? 37.687 27.961 15.059 1.00 50.16 328 ALA A O 1
ATOM 2361 N N . HIS A 1 329 ? 37.199 27.744 17.230 1.00 48.81 329 HIS A N 1
ATOM 2362 C CA . HIS A 1 329 ? 37.760 29.046 17.631 1.00 48.81 329 HIS A CA 1
ATOM 2363 C C . HIS A 1 329 ? 39.275 29.025 17.929 1.00 48.81 329 HIS A C 1
ATOM 2365 O O . HIS A 1 329 ? 39.859 30.067 18.216 1.00 48.81 329 HIS A O 1
ATOM 2371 N N . GLY A 1 330 ? 39.936 27.861 17.862 1.00 42.59 330 GLY A N 1
ATOM 2372 C CA . GLY A 1 330 ? 41.368 27.708 18.168 1.00 42.59 330 GLY A CA 1
ATOM 2373 C C . GLY A 1 330 ? 42.330 27.899 16.985 1.00 42.59 330 GLY A C 1
ATOM 2374 O O . GLY A 1 330 ? 43.542 27.902 17.189 1.00 42.59 330 GLY A O 1
ATOM 2375 N N . HIS A 1 331 ? 41.826 28.066 15.758 1.00 44.12 331 HIS A N 1
ATOM 2376 C CA . HIS A 1 331 ? 42.643 28.184 14.541 1.00 44.12 331 HIS A CA 1
ATOM 2377 C C . HIS A 1 331 ? 42.620 29.593 13.934 1.00 44.12 331 HIS A C 1
ATOM 2379 O O . HIS A 1 331 ? 42.464 29.767 12.731 1.00 44.12 331 HIS A O 1
ATOM 2385 N N . ALA A 1 332 ? 42.831 30.621 14.752 1.00 51.66 332 ALA A N 1
ATOM 2386 C CA . ALA A 1 332 ? 43.167 31.946 14.243 1.00 51.66 332 ALA A CA 1
ATOM 2387 C C . ALA A 1 332 ? 44.213 32.598 15.148 1.00 51.66 332 ALA A C 1
ATOM 2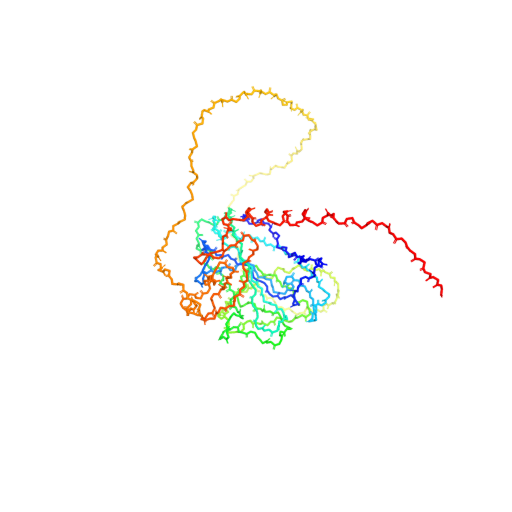389 O O . ALA A 1 332 ? 43.901 33.068 16.234 1.00 51.66 332 ALA A O 1
ATOM 2390 N N . HIS A 1 333 ? 45.464 32.551 14.679 1.00 41.75 333 HIS A N 1
ATOM 2391 C CA . HIS A 1 333 ? 46.551 33.526 14.841 1.00 41.75 333 HIS A CA 1
ATOM 2392 C C . HIS A 1 333 ? 47.905 32.822 14.979 1.00 41.75 333 HIS A C 1
ATOM 2394 O O . HIS A 1 333 ? 48.442 32.641 16.069 1.00 41.75 333 HIS A O 1
ATOM 2400 N N . ARG A 1 334 ? 48.539 32.547 13.836 1.00 36.62 334 ARG A N 1
ATOM 2401 C CA . ARG A 1 334 ? 49.998 32.624 13.756 1.00 36.62 334 ARG A CA 1
ATOM 2402 C C . ARG A 1 334 ? 50.367 33.629 12.674 1.00 36.62 334 ARG A C 1
ATOM 2404 O O . ARG A 1 334 ? 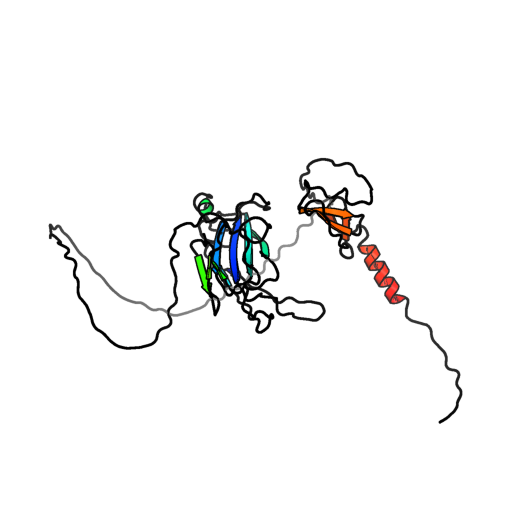50.331 33.340 11.485 1.00 36.62 334 ARG A O 1
ATOM 2411 N N . ARG A 1 335 ? 50.644 34.851 13.133 1.00 39.19 335 ARG A N 1
ATOM 2412 C CA . ARG A 1 335 ? 51.275 35.921 12.360 1.00 39.19 335 ARG A CA 1
ATOM 2413 C C . ARG A 1 335 ? 52.645 35.428 11.886 1.00 39.19 335 ARG A C 1
ATOM 2415 O O . ARG A 1 335 ? 53.451 35.011 12.714 1.00 39.19 335 ARG A O 1
ATOM 2422 N N . LEU A 1 336 ? 52.911 35.519 10.588 1.00 35.03 336 LEU A N 1
ATOM 2423 C CA . LEU A 1 336 ? 54.267 35.523 10.046 1.00 35.03 336 LEU A CA 1
ATOM 2424 C C . LEU A 1 336 ? 54.601 36.970 9.664 1.00 35.03 336 LEU A C 1
ATOM 2426 O O . LEU A 1 336 ? 53.907 37.578 8.852 1.00 35.03 336 LEU A O 1
ATOM 2430 N N . SER A 1 337 ? 55.617 37.530 10.323 1.00 34.22 337 SER A N 1
ATOM 2431 C CA . SER A 1 337 ? 56.227 38.823 9.986 1.00 34.22 337 SER A CA 1
ATOM 2432 C C . SER A 1 337 ? 57.026 38.738 8.675 1.00 34.22 337 SER A C 1
ATOM 2434 O O . SER A 1 337 ? 57.509 37.655 8.337 1.00 34.22 337 SER A O 1
ATOM 2436 N N . PRO A 1 338 ? 57.231 39.862 7.961 1.00 49.03 338 PRO A N 1
ATOM 2437 C CA . PRO A 1 338 ? 57.930 39.888 6.682 1.00 49.03 338 PRO A CA 1
ATOM 2438 C C . PRO A 1 338 ? 59.437 40.125 6.873 1.00 49.03 338 PRO A C 1
ATOM 2440 O O . PRO A 1 338 ? 59.836 41.092 7.518 1.00 49.03 338 PRO A O 1
ATOM 2443 N N . VAL A 1 339 ? 60.285 39.292 6.266 1.00 39.34 339 VAL A N 1
ATOM 2444 C CA . VAL A 1 339 ? 61.694 39.626 5.991 1.00 39.34 339 VAL A CA 1
ATOM 2445 C C . VAL A 1 339 ? 62.025 39.134 4.584 1.00 39.34 339 VAL A C 1
ATOM 2447 O O . VAL A 1 339 ? 61.851 37.960 4.274 1.00 39.34 339 VAL A O 1
ATOM 2450 N N . GLY A 1 340 ? 62.421 40.067 3.717 1.00 35.69 340 GLY A N 1
ATOM 2451 C CA . GLY A 1 340 ? 62.589 39.847 2.283 1.00 35.69 340 GLY A CA 1
ATOM 2452 C C . GLY A 1 340 ? 63.928 39.261 1.827 1.00 35.69 340 GLY A C 1
ATOM 2453 O O . GLY A 1 340 ? 64.863 39.116 2.612 1.00 35.69 340 GLY A O 1
ATOM 2454 N N . ARG A 1 341 ? 63.970 38.988 0.513 1.00 35.59 341 ARG A N 1
ATOM 2455 C CA . ARG A 1 341 ? 65.051 39.100 -0.505 1.00 35.59 341 ARG A CA 1
ATOM 2456 C C . ARG A 1 341 ? 64.658 38.166 -1.677 1.00 35.59 341 ARG A C 1
ATOM 2458 O O . ARG A 1 341 ? 64.325 37.020 -1.422 1.00 35.59 341 ARG A O 1
ATOM 2465 N N . GLN A 1 342 ? 64.394 38.671 -2.894 1.00 37.50 342 GLN A N 1
ATOM 2466 C CA . GLN A 1 342 ? 65.353 38.848 -4.018 1.00 37.50 342 GLN A CA 1
ATOM 2467 C C . GLN A 1 342 ? 65.926 37.481 -4.472 1.00 37.50 342 GLN A C 1
ATOM 2469 O O . GLN A 1 342 ? 66.541 36.815 -3.652 1.00 37.50 342 GLN A O 1
ATOM 2474 N N . PHE A 1 343 ? 65.704 36.939 -5.680 1.00 36.88 343 PHE A N 1
ATOM 2475 C CA . PHE A 1 343 ? 66.085 37.373 -7.044 1.00 36.88 343 PHE A CA 1
ATOM 2476 C C . PHE A 1 343 ? 65.354 36.465 -8.075 1.00 36.88 343 PHE A C 1
ATOM 2478 O O . PHE A 1 343 ? 65.192 35.285 -7.797 1.00 36.88 343 PHE A O 1
ATOM 2485 N N . TYR A 1 344 ? 64.692 37.022 -9.099 1.00 38.28 344 TYR A N 1
ATOM 2486 C CA . TYR A 1 344 ? 65.076 37.183 -10.526 1.00 38.28 344 TYR A CA 1
ATOM 2487 C C . TYR A 1 344 ? 64.691 36.020 -11.461 1.00 38.28 344 TYR A C 1
ATOM 2489 O O . TYR A 1 344 ? 64.610 34.873 -11.039 1.00 38.28 344 TYR A O 1
ATOM 2497 N N . ALA A 1 345 ? 64.391 36.439 -12.694 1.00 38.47 345 ALA A N 1
ATOM 2498 C CA . ALA A 1 345 ? 63.870 35.720 -13.855 1.00 38.47 345 ALA A CA 1
ATOM 2499 C C . ALA A 1 345 ? 64.660 34.479 -14.292 1.00 38.47 345 ALA A C 1
ATOM 2501 O O . ALA A 1 345 ? 65.883 34.434 -14.029 1.00 38.47 345 ALA A O 1
#